Protein 8XGL (pdb70)

Structure (mmCIF, N/CA/C/O backbone):
data_8XGL
#
_entry.id   8XGL
#
_cell.length_a   129.800
_cell.length_b   129.800
_cell.length_c   79.960
_cell.angle_alpha   90.00
_cell.angle_beta   90.00
_cell.angle_gamma   120.00
#
_symmetry.space_group_name_H-M   'H 3'
#
loop_
_entity.id
_entity.type
_entity.pdbx_description
1 polymer 'Necrosis-inducing secreted protein 1'
2 non-polymer 2-acetamido-2-deoxy-beta-D-glucopyranose
3 non-polymer GLYCEROL
4 non-polymer 'SULFATE ION'
5 water water
#
loop_
_atom_site.group_PDB
_atom_site.id
_atom_site.type_symbol
_atom_site.label_atom_id
_atom_site.label_alt_id
_atom_site.label_comp_id
_atom_site.label_asym_id
_atom_site.label_entity_id
_atom_site.label_seq_id
_atom_site.pdbx_PDB_ins_code
_atom_site.Cartn_x
_atom_site.Cartn_y
_atom_site.Cartn_z
_atom_site.occupancy
_atom_site.B_iso_or_equiv
_atom_site.auth_seq_id
_atom_site.auth_comp_id
_atom_site.auth_asym_id
_atom_site.auth_atom_id
_atom_site.pdbx_PDB_model_num
ATOM 1 N N . HIS A 1 7 ? -1.794 19.301 -6.255 1.00 82.44 -3 HIS A N 1
ATOM 2 C CA . HIS A 1 7 ? -2.146 19.653 -4.851 1.00 64.79 -3 HIS A CA 1
ATOM 3 C C . HIS A 1 7 ? -0.899 20.025 -4.032 1.00 62.16 -3 HIS A C 1
ATOM 4 O O . HIS A 1 7 ? -0.676 19.448 -2.969 1.00 55.42 -3 HIS A O 1
ATOM 18 N N . HIS A 1 8 ? -0.091 20.977 -4.500 1.00 60.67 -2 HIS A N 1
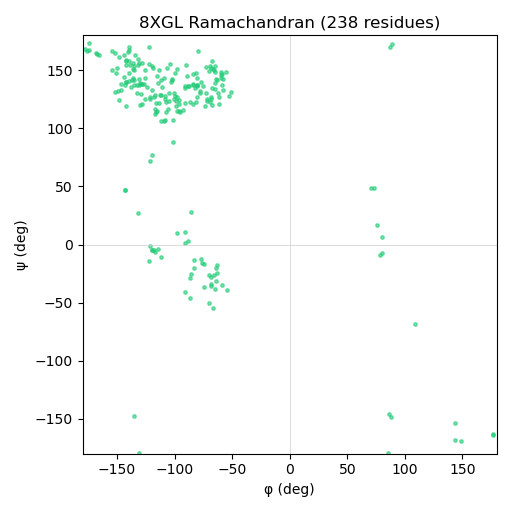ATOM 19 C CA . HIS A 1 8 ? 1.171 21.303 -3.830 1.00 62.90 -2 HIS A CA 1
ATOM 20 C C . HIS A 1 8 ? 1.455 22.796 -3.885 1.00 59.19 -2 HIS A C 1
ATOM 21 O O . HIS A 1 8 ? 2.566 23.235 -4.183 1.00 59.18 -2 HIS A O 1
ATOM 35 N N . HIS A 1 9 ? 0.446 23.596 -3.568 1.00 53.32 -1 HIS A N 1
ATOM 36 C CA . HIS A 1 9 ? 0.614 25.036 -3.516 1.00 55.93 -1 HIS A CA 1
ATOM 37 C C . HIS A 1 9 ? -0.420 25.595 -2.556 1.00 53.56 -1 HIS A C 1
ATOM 38 O O . HIS A 1 9 ? -1.504 25.032 -2.385 1.00 49.90 -1 HIS A O 1
ATOM 52 N N . TYR A 1 10 ? -0.068 26.699 -1.918 1.00 49.70 17 TYR A N 1
ATOM 53 C CA . TYR A 1 10 ? -0.918 27.299 -0.908 1.00 51.73 17 TYR A CA 1
ATOM 54 C C . TYR A 1 10 ? -0.985 28.797 -1.136 1.00 50.40 17 TYR A C 1
ATOM 55 O O . TYR A 1 10 ? -0.037 29.409 -1.635 1.00 46.60 17 TYR A O 1
ATOM 73 N N . ILE A 1 11 ? -2.119 29.379 -0.759 1.00 46.03 18 ILE A N 1
ATOM 74 C CA . ILE A 1 11 ? -2.253 30.828 -0.779 1.00 49.91 18 ILE A CA 1
ATOM 75 C C . ILE A 1 11 ? -1.413 31.405 0.349 1.00 44.45 18 ILE A C 1
ATOM 76 O O . ILE A 1 11 ? -1.583 31.042 1.519 1.00 44.44 18 ILE A O 1
ATOM 92 N N . ASN A 1 12 ? -0.513 32.320 0.002 1.00 48.28 19 ASN A N 1
ATOM 93 C CA . ASN A 1 12 ? 0.418 32.881 0.962 1.00 49.93 19 ASN A CA 1
ATOM 94 C C . ASN A 1 12 ? 0.169 34.347 1.279 1.00 53.35 19 ASN A C 1
ATOM 95 O O . ASN A 1 12 ? 0.792 34.872 2.208 1.00 49.97 19 ASN A O 1
ATOM 106 N N . SER A 1 13 ? -0.692 35.031 0.534 1.00 50.89 20 SER A N 1
ATOM 107 C CA . SER A 1 13 ? -0.915 36.439 0.823 1.00 52.66 20 SER A CA 1
ATOM 108 C C . SER A 1 13 ? -2.130 36.941 0.061 1.00 46.00 20 SER A C 1
ATOM 109 O O . SER A 1 13 ? -2.607 36.312 -0.888 1.00 43.32 20 SER A O 1
ATOM 117 N N . MET A 1 14 ? -2.604 38.107 0.488 1.00 47.16 21 MET A N 1
ATOM 118 C CA . MET A 1 14 ? -3.805 38.727 -0.042 1.00 46.43 21 MET A CA 1
ATOM 119 C C . MET A 1 14 ? -3.593 40.229 -0.106 1.00 45.96 21 MET A C 1
ATOM 120 O O . MET A 1 14 ? -3.001 40.818 0.803 1.00 48.65 21 MET A O 1
ATOM 134 N N . SER A 1 15 ? -4.080 40.843 -1.179 1.00 46.32 22 SER A N 1
ATOM 135 C CA . SER A 1 15 ? -4.057 42.289 -1.309 1.00 49.73 22 SER A CA 1
ATOM 136 C C . SER A 1 15 ? -5.360 42.747 -1.947 1.00 49.25 22 SER A C 1
ATOM 137 O O . SER A 1 15 ? -6.129 41.950 -2.495 1.00 46.75 22 SER A O 1
ATOM 145 N N . ALA A 1 16 ? -5.601 44.047 -1.864 1.00 42.29 23 ALA A N 1
ATOM 146 C CA . ALA A 1 16 ? -6.846 44.651 -2.313 1.00 41.93 23 ALA A CA 1
ATOM 147 C C . ALA A 1 16 ? -6.646 46.162 -2.367 1.00 43.51 23 ALA A C 1
ATOM 148 O O . ALA A 1 16 ? -5.687 46.681 -1.791 1.00 44.46 23 ALA A O 1
ATOM 155 N N . PRO A 1 17 ? -7.535 46.882 -3.048 1.00 45.02 24 PRO A N 1
ATOM 156 C CA . PRO A 1 17 ? -7.385 48.340 -3.130 1.00 42.86 24 PRO A CA 1
ATOM 157 C C . PRO A 1 17 ? -7.527 48.997 -1.764 1.00 48.00 24 PRO A C 1
ATOM 158 O O . PRO A 1 17 ? -8.198 48.484 -0.865 1.00 44.64 24 PRO A O 1
ATOM 169 N N . ALA A 1 18 ? -6.885 50.161 -1.622 1.00 53.40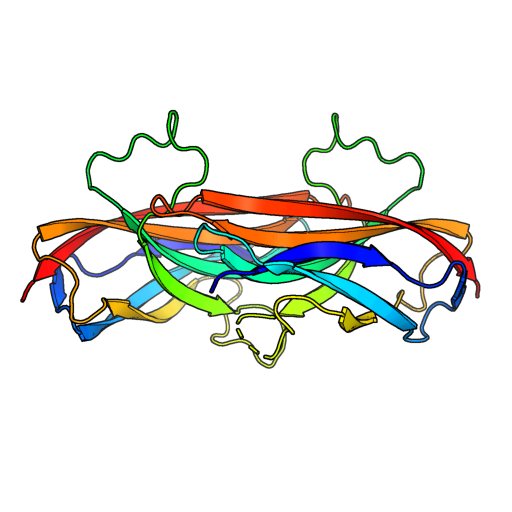 25 ALA A N 1
ATOM 170 C CA . ALA A 1 18 ? -6.925 50.876 -0.350 1.00 51.02 25 ALA A CA 1
ATOM 171 C C . ALA A 1 18 ? -8.321 51.416 -0.064 1.00 48.65 25 ALA A C 1
ATOM 172 O O . ALA A 1 18 ? -8.757 51.443 1.093 1.00 52.38 25 ALA A O 1
ATOM 179 N N . SER A 1 19 ? -9.035 51.843 -1.102 1.00 47.55 26 SER A N 1
ATOM 180 C CA . SER A 1 19 ? -10.384 52.375 -0.975 1.00 57.30 26 SER A CA 1
ATOM 181 C C . SER A 1 19 ? -11.327 51.609 -1.891 1.00 50.51 26 SER A C 1
ATOM 182 O O . SER A 1 19 ? -10.953 51.233 -3.006 1.00 49.84 26 SER A O 1
ATOM 190 N N . VAL A 1 20 ? -12.556 51.386 -1.420 1.00 51.77 27 VAL A N 1
ATOM 191 C CA . VAL A 1 20 ? -13.599 50.767 -2.227 1.00 50.50 27 VAL A CA 1
ATOM 192 C C . VAL A 1 20 ? -14.911 51.517 -2.031 1.00 54.52 27 VAL A C 1
ATOM 193 O O . VAL A 1 20 ? -15.133 52.184 -1.018 1.00 52.97 27 VAL A O 1
ATOM 206 N N . GLN A 1 21 ? -15.786 51.392 -3.027 1.00 54.07 28 GLN A N 1
ATOM 207 C CA . GLN A 1 21 ? -17.134 51.943 -2.981 1.00 56.01 28 GLN A CA 1
ATOM 208 C C . GLN A 1 21 ? -18.107 50.820 -2.649 1.00 51.93 28 GLN A C 1
ATOM 209 O O . GLN A 1 21 ? -18.073 49.755 -3.277 1.00 46.11 28 GLN A O 1
ATOM 223 N N . ARG A 1 22 ? -18.969 51.057 -1.666 1.00 53.70 29 ARG A N 1
ATOM 224 C CA . ARG A 1 22 ? -19.953 50.054 -1.291 1.00 50.89 29 ARG A CA 1
ATOM 225 C C . ARG A 1 22 ? -20.907 49.796 -2.451 1.00 46.07 29 ARG A C 1
ATOM 226 O O . ARG A 1 22 ? -21.297 50.716 -3.175 1.00 47.71 29 ARG A O 1
ATOM 247 N N . GLY A 1 23 ? -21.280 48.529 -2.626 1.00 43.15 30 GLY A N 1
ATOM 248 C CA . GLY A 1 23 ? -22.107 48.120 -3.739 1.00 44.43 30 GLY A CA 1
ATOM 249 C C . GLY A 1 23 ? -21.379 47.929 -5.053 1.00 43.53 30 GLY A C 1
ATOM 250 O O . GLY A 1 23 ? -21.989 47.437 -6.009 1.00 42.75 30 GLY A O 1
ATOM 254 N N . GLN A 1 24 ? -20.099 48.282 -5.136 1.00 41.25 31 GLN A N 1
ATOM 255 C CA . GLN A 1 24 ? -19.337 48.204 -6.377 1.00 44.83 31 GLN A CA 1
ATOM 256 C C . GLN A 1 24 ? -18.250 47.152 -6.216 1.00 47.01 31 GLN A C 1
ATOM 257 O O . GLN A 1 24 ? -17.404 47.252 -5.319 1.00 42.18 31 GLN A O 1
ATOM 271 N N . ALA A 1 25 ? -18.278 46.147 -7.084 1.00 41.56 32 ALA A N 1
ATOM 272 C CA . ALA A 1 25 ? -17.309 45.068 -7.002 1.00 40.63 32 ALA A CA 1
ATOM 273 C C . ALA A 1 25 ? -15.903 45.595 -7.244 1.00 40.84 32 ALA A C 1
ATOM 274 O O . ALA A 1 25 ? -15.687 46.497 -8.058 1.00 43.04 32 ALA A O 1
ATOM 281 N N . PHE A 1 26 ? -14.948 45.038 -6.511 1.00 41.27 33 PHE A N 1
ATOM 282 C CA . PHE A 1 26 ? -13.533 45.293 -6.711 1.00 40.17 33 PHE A CA 1
ATOM 283 C C . PHE A 1 26 ? -12.827 43.949 -6.766 1.00 40.30 33 PHE A C 1
ATOM 284 O O . PHE A 1 26 ? -13.449 42.889 -6.649 1.00 39.04 33 PHE A O 1
ATOM 301 N N . THR A 1 27 ? -11.516 43.995 -6.938 1.00 39.97 34 THR A N 1
ATOM 302 C CA . THR A 1 27 ? -10.718 42.794 -7.094 1.00 39.05 34 THR A CA 1
ATOM 303 C C . THR A 1 27 ? -9.731 42.677 -5.944 1.00 37.11 34 THR A C 1
ATOM 304 O O . THR A 1 27 ? -9.025 43.638 -5.618 1.00 40.91 34 THR A O 1
ATOM 315 N N . ALA A 1 28 ? -9.723 41.510 -5.310 1.00 35.38 35 ALA A N 1
ATOM 316 C CA . ALA A 1 28 ? -8.698 41.130 -4.354 1.00 37.57 35 ALA A CA 1
ATOM 317 C C . ALA A 1 28 ? -7.734 40.171 -5.035 1.00 40.76 35 ALA A C 1
ATOM 318 O O . ALA A 1 28 ? -8.146 39.326 -5.835 1.00 35.72 35 ALA A O 1
ATOM 325 N N . GLN A 1 29 ? -6.452 40.305 -4.723 1.00 38.47 36 GLN A N 1
ATOM 326 C CA . GLN A 1 29 ? -5.423 39.457 -5.301 1.00 44.75 36 GLN A CA 1
ATOM 327 C C . GLN A 1 29 ? -4.956 38.437 -4.275 1.00 43.29 36 GLN A C 1
ATOM 328 O O . GLN A 1 29 ? -4.620 38.795 -3.141 1.00 39.65 36 GLN A O 1
ATOM 342 N N . LEU A 1 30 ? -4.925 37.175 -4.684 1.00 39.34 37 LEU A N 1
ATOM 343 C CA . LEU A 1 30 ? -4.376 36.096 -3.879 1.00 44.10 37 LEU A CA 1
ATOM 344 C C . LEU A 1 30 ? -3.102 35.577 -4.529 1.00 47.43 37 LEU A C 1
ATOM 345 O O . LEU A 1 30 ? -3.086 35.277 -5.727 1.00 46.80 37 LEU A O 1
ATOM 361 N N . ASN A 1 31 ? -2.039 35.500 -3.740 1.00 51.01 38 ASN A N 1
ATOM 362 C CA . ASN A 1 31 ? -0.757 34.958 -4.158 1.00 58.55 38 ASN A CA 1
ATOM 363 C C . ASN A 1 31 ? -0.601 33.528 -3.666 1.00 54.19 38 ASN A C 1
ATOM 364 O O . ASN A 1 31 ? -1.073 33.175 -2.582 1.00 53.15 38 ASN A O 1
ATOM 375 N N . SER A 1 32 ? 0.105 32.718 -4.448 1.00 55.57 39 SER A N 1
ATOM 376 C CA . SER A 1 32 ? 0.369 31.338 -4.079 1.00 57.35 39 SER A CA 1
ATOM 377 C C . SER A 1 32 ? 1.847 31.016 -4.251 1.00 60.46 39 SER A C 1
ATOM 378 O O . SER A 1 32 ? 2.578 31.699 -4.972 1.00 59.20 39 SER A O 1
ATOM 386 N N . SER A 1 33 ? 2.275 29.955 -3.566 1.00 58.12 40 SER A N 1
ATOM 387 C CA . SER A 1 33 ? 3.636 29.450 -3.661 1.00 60.74 40 SER A CA 1
ATOM 388 C C . SER A 1 33 ? 3.622 27.930 -3.606 1.00 54.61 40 SER A C 1
ATOM 389 O O . SER A 1 33 ? 2.711 27.320 -3.039 1.00 50.99 40 SER A O 1
ATOM 397 N N . ILE A 1 34 ? 4.659 27.323 -4.187 1.00 59.35 41 ILE A N 1
ATOM 398 C CA . ILE A 1 34 ? 4.773 25.871 -4.177 1.00 59.09 41 ILE A CA 1
ATOM 399 C C . ILE A 1 34 ? 5.135 25.401 -2.774 1.00 54.92 41 ILE A C 1
ATOM 400 O O . ILE A 1 34 ? 5.781 26.115 -1.994 1.00 51.13 41 ILE A O 1
ATOM 416 N N . TYR A 1 35 ? 4.730 24.175 -2.457 1.00 53.65 42 TYR A N 1
ATOM 417 C CA . TYR A 1 35 ? 4.958 23.583 -1.150 1.00 56.06 42 TYR A CA 1
ATOM 418 C C . TYR A 1 35 ? 5.342 22.121 -1.329 1.00 53.24 42 TYR A C 1
ATOM 419 O O . TYR A 1 35 ? 4.892 21.460 -2.268 1.00 51.40 42 TYR A O 1
ATOM 437 N N . VAL A 1 36 ? 6.186 21.617 -0.424 1.00 51.61 43 VAL A N 1
ATOM 438 C CA . VAL A 1 36 ? 6.580 20.211 -0.496 1.00 52.72 43 VAL A CA 1
ATOM 439 C C . VAL A 1 36 ? 5.403 19.316 -0.132 1.00 51.65 43 VAL A C 1
ATOM 440 O O . VAL A 1 36 ? 5.079 18.361 -0.848 1.00 50.51 43 VAL A O 1
ATOM 453 N N . GLN A 1 37 ? 4.755 19.607 0.992 1.00 49.46 44 GLN A N 1
ATOM 454 C CA . GLN A 1 37 ? 3.606 18.833 1.430 1.00 49.67 44 GLN A CA 1
ATOM 455 C C . GLN A 1 37 ? 2.432 19.018 0.479 1.00 50.28 44 GLN A C 1
ATOM 456 O O . GLN A 1 37 ? 2.273 20.065 -0.154 1.00 42.18 44 GLN A O 1
ATOM 470 N N . ASN A 1 38 ? 1.597 17.987 0.386 1.00 44.12 45 ASN A N 1
ATOM 471 C CA . ASN A 1 38 ? 0.317 18.164 -0.281 1.00 45.63 45 ASN A CA 1
ATOM 472 C C . ASN A 1 38 ? -0.454 19.271 0.422 1.00 42.43 45 ASN A C 1
ATOM 473 O O . ASN A 1 38 ? -0.389 19.416 1.646 1.00 41.52 45 ASN A O 1
ATOM 484 N N . TYR A 1 39 ? -1.172 20.068 -0.360 1.00 51.60 46 TYR A N 1
ATOM 485 C CA . TYR A 1 39 ? -1.903 21.202 0.183 1.00 48.28 46 TYR A CA 1
ATOM 486 C C . TYR A 1 39 ? -3.099 21.470 -0.716 1.00 47.22 46 TYR A C 1
ATOM 487 O O . TYR A 1 39 ? -2.957 21.513 -1.941 1.00 49.46 46 TYR A O 1
ATOM 505 N N . ASP A 1 40 ? -4.272 21.623 -0.109 1.00 46.81 47 ASP A N 1
ATOM 506 C CA . ASP A 1 40 ? -5.500 21.934 -0.827 1.00 49.24 47 ASP A CA 1
ATOM 507 C C . ASP A 1 40 ? -6.081 23.235 -0.292 1.00 42.22 47 ASP A C 1
ATOM 508 O O . ASP A 1 40 ? -6.298 23.370 0.916 1.00 42.72 47 ASP A O 1
ATOM 517 N N . ASP A 1 41 ? -6.319 24.189 -1.185 1.00 46.05 48 ASP A N 1
ATOM 518 C CA . ASP A 1 41 ? -7.100 25.376 -0.863 1.00 39.80 48 ASP A CA 1
ATOM 519 C C . ASP A 1 41 ? -8.551 25.089 -1.230 1.00 43.19 48 ASP A C 1
ATOM 520 O O . ASP A 1 41 ? -8.861 24.886 -2.409 1.00 46.70 48 ASP A O 1
ATOM 529 N N . PHE A 1 42 ? -9.436 25.065 -0.234 1.00 35.93 49 PHE A N 1
ATOM 530 C CA . PHE A 1 42 ? -10.834 24.743 -0.506 1.00 37.99 49 PHE A CA 1
ATOM 531 C C . PHE A 1 42 ? -11.635 25.973 -0.909 1.00 38.32 49 PHE A C 1
ATOM 532 O O . PHE A 1 42 ? -12.395 25.935 -1.883 1.00 37.12 49 PHE A O 1
ATOM 549 N N . GLY A 1 43 ? -11.475 27.062 -0.175 1.00 37.88 50 GLY A N 1
ATOM 550 C CA . GLY A 1 43 ? -12.189 28.281 -0.495 1.00 40.24 50 GLY A CA 1
ATOM 551 C C . GLY A 1 43 ? -11.717 29.398 0.402 1.00 35.75 50 GLY A C 1
ATOM 552 O O . GLY A 1 43 ? -10.941 29.189 1.340 1.00 37.81 50 GLY A O 1
ATOM 556 N N . VAL A 1 44 ? -12.206 30.595 0.099 1.00 32.70 51 VAL A N 1
ATOM 557 C CA . VAL A 1 44 ? -11.850 31.793 0.840 1.00 35.49 51 VAL A CA 1
ATOM 558 C C . VAL A 1 44 ? -13.125 32.526 1.228 1.00 39.08 51 VAL A C 1
ATOM 559 O O . VAL A 1 44 ? -13.909 32.925 0.358 1.00 34.41 51 VAL A O 1
ATOM 572 N N . VAL A 1 45 ? -13.331 32.697 2.527 1.00 35.43 52 VAL A N 1
ATOM 573 C CA . VAL A 1 45 ? -14.407 33.531 3.045 1.00 39.03 52 VAL A CA 1
ATOM 574 C C . VAL A 1 45 ? -13.888 34.954 3.157 1.00 35.86 52 VAL A C 1
ATOM 575 O O . VAL A 1 45 ? -12.765 35.187 3.620 1.00 35.52 52 VAL A O 1
ATOM 588 N N . TRP A 1 46 ? -14.703 35.912 2.728 1.00 34.41 53 TRP A N 1
ATOM 589 C CA . TRP A 1 46 ? -14.342 37.322 2.750 1.00 35.31 53 TRP A CA 1
ATOM 590 C C . TRP A 1 46 ? -15.140 38.023 3.835 1.00 35.72 53 TRP A C 1
ATOM 591 O O . TRP A 1 46 ? -16.374 37.962 3.846 1.00 35.02 53 TRP A O 1
ATOM 612 N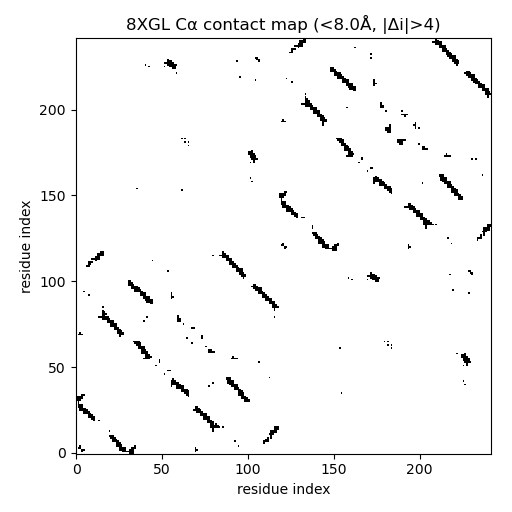 N . GLY A 1 47 ? -14.435 38.689 4.735 1.00 33.01 54 GLY A N 1
ATOM 613 C CA . GLY A 1 47 ? -15.069 39.354 5.849 1.00 36.27 54 GLY A CA 1
ATOM 614 C C . GLY A 1 47 ? -14.668 40.810 5.918 1.00 41.43 54 GLY A C 1
ATOM 615 O O . GLY A 1 47 ? -13.573 41.199 5.515 1.00 42.15 54 GLY A O 1
ATOM 619 N N . LEU A 1 48 ? -15.588 41.615 6.433 1.00 41.17 55 LEU A N 1
ATOM 620 C CA . LEU A 1 48 ? -15.352 43.026 6.697 1.00 44.55 55 LEU A CA 1
ATOM 621 C C . LEU A 1 48 ? -15.477 43.240 8.197 1.00 43.49 55 LEU A C 1
ATOM 622 O O . LEU A 1 48 ? -16.554 43.031 8.768 1.00 45.27 55 LEU A O 1
ATOM 638 N N . ALA A 1 49 ? -14.385 43.644 8.832 1.00 45.15 56 ALA A N 1
ATOM 639 C CA . ALA A 1 49 ? -14.290 43.689 10.281 1.00 46.55 56 ALA A CA 1
ATOM 640 C C . ALA A 1 49 ? -13.948 45.084 10.783 1.00 50.34 56 ALA A C 1
ATOM 641 O O . ALA A 1 49 ? -13.348 45.888 10.060 1.00 46.70 56 ALA A O 1
ATOM 648 N N . PRO A 1 50 ? -14.307 45.401 12.025 1.00 53.68 57 PRO A N 1
ATOM 649 C CA . PRO A 1 50 ? -13.846 46.650 12.639 1.00 55.68 57 PRO A CA 1
ATOM 650 C C . PRO A 1 50 ? -12.331 46.685 12.704 1.00 55.56 57 PRO A C 1
ATOM 651 O O . PRO A 1 50 ? -11.689 45.648 12.932 1.00 55.14 57 PRO A O 1
ATOM 662 N N . PRO A 1 51 ? -11.716 47.854 12.512 1.00 54.75 58 PRO A N 1
ATOM 663 C CA . PRO A 1 51 ? -10.243 47.904 12.499 1.00 59.56 58 PRO A CA 1
ATOM 664 C C . PRO A 1 51 ? -9.604 47.519 13.823 1.00 61.57 58 PRO A C 1
ATOM 665 O O . PRO A 1 51 ? -8.421 47.155 13.836 1.00 64.02 58 PRO A O 1
ATOM 676 N N . ASN A 1 52 ? -10.338 47.576 14.933 1.00 58.96 59 ASN A N 1
ATOM 677 C CA . ASN A 1 52 ? -9.807 47.208 16.240 1.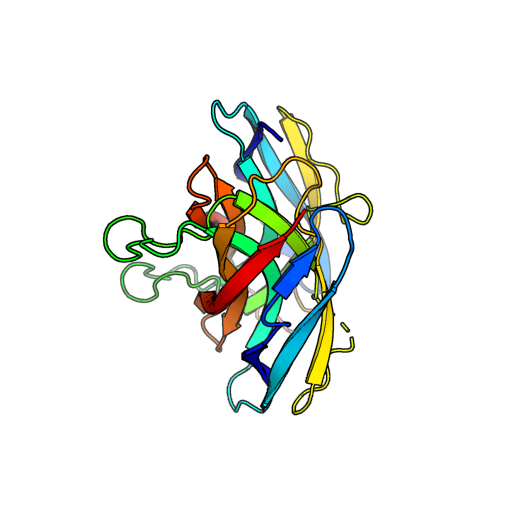00 64.90 59 ASN A CA 1
ATOM 678 C C . ASN A 1 52 ? -10.019 45.733 16.578 1.00 65.89 59 ASN A C 1
ATOM 679 O O . ASN A 1 52 ? -9.781 45.334 17.723 1.00 60.07 59 ASN A O 1
ATOM 690 N N . LEU A 1 53 ? -10.443 44.918 15.611 1.00 63.72 60 LEU A N 1
ATOM 691 C CA . LEU A 1 53 ? -10.749 43.516 15.874 1.00 59.57 60 LEU A CA 1
ATOM 692 C C . LEU A 1 53 ? -9.605 42.830 16.612 1.00 62.93 60 LEU A C 1
ATOM 693 O O . LEU A 1 53 ? -8.440 42.937 16.219 1.00 60.74 60 LEU A O 1
ATOM 709 N N . ASN A 1 54 ? -9.951 42.117 17.682 1.00 60.29 61 ASN A N 1
ATOM 710 C CA . ASN A 1 54 ? -9.003 41.363 18.499 1.00 63.58 61 ASN A CA 1
ATOM 711 C C . ASN A 1 54 ? -9.222 39.874 18.230 1.00 62.24 61 ASN A C 1
ATOM 712 O O . ASN A 1 54 ? -10.216 39.297 18.684 1.00 59.56 61 ASN A O 1
ATOM 723 N N . THR A 1 55 ? -8.285 39.249 17.506 1.00 62.12 62 THR A N 1
ATOM 724 C CA . THR A 1 55 ? -8.409 37.835 17.162 1.00 64.62 62 THR A CA 1
ATOM 725 C C . THR A 1 55 ? -8.085 36.902 18.323 1.00 63.46 62 THR A C 1
ATOM 726 O O . THR A 1 55 ? -8.398 35.709 18.244 1.00 57.45 62 THR A O 1
ATOM 737 N N . SER A 1 56 ? -7.441 37.402 19.378 1.00 61.11 63 SER A N 1
ATOM 738 C CA . SER A 1 56 ? -7.195 36.572 20.551 1.00 62.08 63 SER A CA 1
ATOM 739 C C . SER A 1 56 ? -8.470 36.368 21.361 1.00 64.47 63 SER A C 1
ATOM 740 O O . SER A 1 56 ? -8.690 35.286 21.918 1.00 67.99 63 SER A O 1
ATOM 748 N N . ALA A 1 57 ? -9.316 37.395 21.444 1.00 60.75 64 ALA A N 1
ATOM 749 C CA . ALA A 1 57 ? -10.593 37.277 22.138 1.00 63.52 64 ALA A CA 1
ATOM 750 C C . ALA A 1 57 ? -11.691 36.726 21.242 1.00 58.83 64 ALA A C 1
ATOM 751 O O . ALA A 1 57 ? -12.652 36.130 21.743 1.00 60.57 64 ALA A O 1
ATOM 758 N N . CYS A 1 58 ? -11.558 36.911 19.935 1.00 53.46 65 CYS A N 1
ATOM 759 C CA . CYS A 1 58 ? -12.527 36.473 18.938 1.00 58.96 65 CYS A CA 1
ATOM 760 C C . CYS A 1 58 ? -11.808 35.538 17.972 1.00 51.81 65 CYS A C 1
ATOM 761 O O . CYS A 1 58 ? -11.521 35.908 16.833 1.00 46.14 65 CYS A O 1
ATOM 768 N N . VAL A 1 59 ? -11.485 34.331 18.442 1.00 50.48 66 VAL A N 1
ATOM 769 C CA . VAL A 1 59 ? -10.688 33.423 17.629 1.00 47.24 66 VAL A CA 1
ATOM 770 C C . VAL A 1 59 ? -11.458 33.097 16.357 1.00 44.65 66 VAL A C 1
ATOM 771 O O . VAL A 1 59 ? -12.648 32.756 16.399 1.00 40.53 66 VAL A O 1
ATOM 784 N N . GLY A 1 60 ? -10.788 33.230 15.213 1.00 41.37 67 GLY A N 1
ATOM 785 C CA . GLY A 1 60 ? -11.370 32.892 13.929 1.00 38.90 67 GLY A CA 1
ATOM 786 C C . GLY A 1 60 ? -12.286 33.929 13.316 1.00 41.08 67 GLY A C 1
ATOM 787 O O . GLY A 1 60 ? -12.893 33.653 12.275 1.00 39.78 67 GLY A O 1
ATOM 791 N N . CYS A 1 61 ? -12.398 35.116 13.905 1.00 38.48 68 CYS A N 1
ATOM 792 C CA . CYS A 1 61 ? -13.392 36.087 13.466 1.00 40.93 68 CYS A CA 1
ATOM 793 C C . CYS A 1 61 ? -12.922 36.842 12.225 1.00 40.24 68 CYS A C 1
ATOM 794 O O . CYS A 1 61 ? -11.756 37.237 12.124 1.00 45.11 68 CYS A O 1
ATOM 801 N N . VAL A 1 62 ? -13.837 37.022 11.268 1.00 38.75 69 VAL A N 1
ATOM 802 C CA . VAL A 1 62 ? -13.584 37.798 10.059 1.00 38.36 69 VAL A CA 1
ATOM 803 C C . VAL A 1 62 ? -14.554 38.959 9.896 1.00 41.09 69 VAL A C 1
ATOM 804 O O . VAL A 1 62 ? -14.443 39.712 8.922 1.00 39.14 69 VAL A O 1
ATOM 817 N N . GLY A 1 63 ? -15.500 39.130 10.815 1.00 39.22 70 GLY A N 1
ATOM 818 C CA . GLY A 1 63 ? -16.454 40.218 10.731 1.00 41.35 70 GLY A CA 1
ATOM 819 C C . GLY A 1 63 ? -17.681 39.855 9.923 1.00 42.58 70 GLY A C 1
ATOM 820 O O . GLY A 1 63 ? -18.102 38.696 9.908 1.00 46.36 70 GLY A O 1
ATOM 824 N N . ARG A 1 64 ? -18.265 40.839 9.248 1.00 43.44 71 ARG A N 1
ATOM 825 C CA . ARG A 1 64 ? -19.429 40.582 8.413 1.00 41.86 71 ARG A CA 1
ATOM 826 C C . ARG A 1 64 ? -19.005 39.828 7.158 1.00 40.55 71 ARG A C 1
ATOM 827 O O . ARG A 1 64 ? -18.061 40.228 6.472 1.00 38.68 71 ARG A O 1
ATOM 848 N N . ARG A 1 65 ? -19.700 38.734 6.858 1.00 39.52 72 ARG A N 1
ATOM 849 C CA . ARG A 1 65 ? -19.390 37.961 5.661 1.00 39.03 72 ARG A CA 1
ATOM 850 C C . ARG A 1 65 ? -19.871 38.722 4.435 1.00 37.37 72 ARG A C 1
ATOM 851 O O . ARG A 1 65 ? -21.068 38.995 4.297 1.00 37.27 72 ARG A O 1
ATOM 872 N N . ILE A 1 66 ? -18.943 39.067 3.544 1.00 37.41 73 ILE A N 1
ATOM 873 C CA . ILE A 1 66 ? -19.275 39.808 2.333 1.00 34.91 73 ILE A CA 1
ATOM 874 C C . ILE A 1 66 ? -19.040 39.001 1.069 1.00 39.07 73 ILE A C 1
ATOM 875 O O . ILE A 1 66 ? -19.371 39.483 -0.028 1.00 36.43 73 ILE A O 1
ATOM 891 N N . GLY A 1 67 ? -18.500 37.793 1.179 1.00 35.36 74 GLY A N 1
ATOM 892 C CA . GLY A 1 67 ? -18.326 36.938 0.016 1.00 36.11 74 GLY A CA 1
ATOM 893 C C . GLY A 1 67 ? -17.772 35.592 0.436 1.00 33.77 74 GLY A C 1
ATOM 894 O O . GLY A 1 67 ? -17.312 35.404 1.568 1.00 34.04 74 GLY A O 1
ATOM 898 N N . TYR A 1 68 ? -17.840 34.649 -0.498 1.00 35.13 75 TYR A N 1
ATOM 899 C CA . TYR A 1 68 ? -17.154 33.372 -0.367 1.00 36.12 75 TYR A CA 1
ATOM 900 C C . TYR A 1 68 ? -16.720 32.914 -1.749 1.00 32.79 75 TYR A C 1
ATOM 901 O O . TYR A 1 68 ? -17.519 32.951 -2.688 1.00 34.01 75 TYR A O 1
ATOM 919 N N . THR A 1 69 ? -15.468 32.476 -1.868 1.00 35.53 76 THR A N 1
ATOM 920 C CA . THR A 1 69 ? -14.914 31.999 -3.132 1.00 38.05 76 THR A CA 1
ATOM 921 C C . THR A 1 69 ? -14.578 30.522 -2.996 1.00 37.19 76 THR A C 1
ATOM 922 O O . THR A 1 69 ? -13.693 30.153 -2.217 1.00 37.80 76 THR A O 1
ATOM 933 N N . ASN A 1 70 ? -15.273 29.681 -3.749 1.00 35.49 77 ASN A N 1
ATOM 934 C CA . ASN A 1 70 ? -14.907 28.277 -3.821 1.00 37.57 77 ASN A CA 1
ATOM 935 C C . ASN A 1 70 ? -13.747 28.107 -4.791 1.00 39.72 77 ASN A C 1
ATOM 936 O O . ASN A 1 70 ? -13.732 28.708 -5.869 1.00 39.40 77 ASN A O 1
ATOM 947 N N . LEU A 1 71 ? -12.771 27.281 -4.405 1.00 39.24 78 LEU A N 1
ATOM 948 C CA . LEU A 1 71 ? -11.578 27.075 -5.212 1.00 41.75 78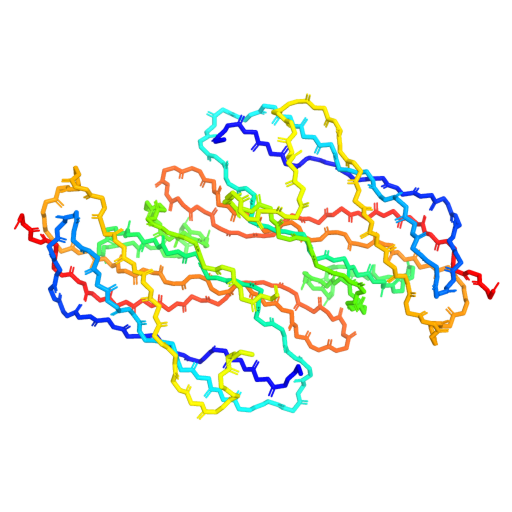 LEU A CA 1
ATOM 949 C C . LEU A 1 71 ? -11.330 25.631 -5.614 1.00 44.95 78 LEU A C 1
ATOM 950 O O . LEU A 1 71 ? -10.513 25.395 -6.511 1.00 54.95 78 LEU A O 1
ATOM 966 N N . PHE A 1 72 ? -12.004 24.670 -4.998 1.00 44.24 79 PHE A N 1
ATOM 967 C CA . PHE A 1 72 ? -11.662 23.267 -5.168 1.00 47.92 79 PHE A CA 1
ATOM 968 C C . PHE A 1 72 ? -12.619 22.578 -6.133 1.00 47.15 79 PHE A C 1
ATOM 969 O O . PHE A 1 72 ? -13.831 22.776 -6.058 1.00 54.20 79 PHE A O 1
ATOM 986 N N . GLN A 1 79 ? -6.970 25.390 -11.918 1.00 89.68 86 GLN A N 1
ATOM 987 C CA . GLN A 1 79 ? -7.326 26.798 -12.053 1.00 81.31 86 GLN A CA 1
ATOM 988 C C . GLN A 1 79 ? -6.255 27.700 -11.427 1.00 83.26 86 GLN A C 1
ATOM 989 O O . GLN A 1 79 ? -5.538 28.407 -12.136 1.00 80.31 86 GLN A O 1
ATOM 1002 N N . VAL A 1 80 ? -6.139 27.645 -10.103 1.00 78.58 87 VAL A N 1
ATOM 1003 C CA . VAL A 1 80 ? -5.271 28.534 -9.329 1.00 77.39 87 VAL A CA 1
ATOM 1004 C C . VAL A 1 80 ? -3.805 28.365 -9.724 1.00 85.49 87 VAL A C 1
ATOM 1005 O O . VAL A 1 80 ? -3.258 27.262 -9.588 1.00 79.18 87 VAL A O 1
ATOM 1018 N N . PRO A 1 81 ? -3.123 29.416 -10.186 1.00 80.42 88 PRO A N 1
ATOM 1019 C CA . PRO A 1 81 ? -1.702 29.280 -10.554 1.00 82.93 88 PRO A CA 1
ATOM 1020 C C . PRO A 1 81 ? -0.862 28.872 -9.358 1.00 80.68 88 PRO A C 1
ATOM 1021 O O . PRO A 1 81 ? -0.900 29.536 -8.310 1.00 79.43 88 PRO A O 1
ATOM 1032 N N . PRO A 1 82 ? -0.073 27.798 -9.478 1.00 81.32 89 PRO A N 1
ATOM 1033 C CA . PRO A 1 82 ? 0.661 27.298 -8.300 1.00 83.57 89 PRO A CA 1
ATOM 1034 C C . PRO A 1 82 ? 1.603 28.312 -7.667 1.00 79.94 89 PRO A C 1
ATOM 1035 O O . PRO A 1 82 ? 1.758 28.303 -6.439 1.00 71.21 89 PRO A O 1
ATOM 1046 N N . SER A 1 83 ? 2.243 29.183 -8.452 1.00 80.45 90 SER A N 1
ATOM 1047 C CA . SER A 1 83 ? 3.257 30.087 -7.917 1.00 79.58 90 SER A CA 1
ATOM 1048 C C . SER A 1 83 ? 3.033 31.522 -8.373 1.00 79.99 90 SER A C 1
ATOM 1049 O O . SER A 1 83 ? 3.981 32.308 -8.451 1.00 94.38 90 SER A O 1
ATOM 1057 N N . GLY A 1 84 ? 1.793 31.882 -8.668 1.00 70.71 91 GLY A N 1
ATOM 1058 C CA . GLY A 1 84 ? 1.514 33.220 -9.128 1.00 69.23 91 GLY A CA 1
ATOM 1059 C C . GLY A 1 84 ? 0.301 33.842 -8.478 1.00 66.34 91 GLY A C 1
ATOM 1060 O O . GLY A 1 84 ? -0.032 33.570 -7.319 1.00 62.63 91 GLY A O 1
ATOM 1064 N N . THR A 1 85 ? -0.376 34.672 -9.252 1.00 61.03 92 THR A N 1
ATOM 1065 C CA . THR A 1 85 ? -1.401 35.571 -8.767 1.00 55.64 92 THR A CA 1
ATOM 1066 C C . THR A 1 85 ? -2.735 35.178 -9.373 1.00 50.41 92 THR A C 1
ATOM 1067 O O . THR A 1 85 ? -2.801 34.739 -10.525 1.00 47.54 92 THR A O 1
ATOM 1078 N N . VAL A 1 86 ? -3.800 35.346 -8.601 1.00 44.21 93 VAL A N 1
ATOM 1079 C CA . VAL A 1 86 ? -5.149 35.180 -9.120 1.00 43.55 93 VAL A CA 1
ATOM 1080 C C . VAL A 1 86 ? -6.031 36.288 -8.564 1.00 40.35 93 VAL A C 1
ATOM 1081 O O . VAL A 1 86 ? -5.970 36.616 -7.374 1.00 40.77 93 VAL A O 1
ATOM 1094 N N . GLY A 1 87 ? -6.845 36.871 -9.439 1.00 42.93 94 GLY A N 1
ATOM 1095 C CA . GLY A 1 87 ? -7.802 37.882 -9.035 1.00 36.66 94 GLY A CA 1
ATOM 1096 C C . GLY A 1 87 ? -9.130 37.260 -8.635 1.00 41.31 94 GLY A C 1
ATOM 1097 O O . GLY A 1 87 ? -9.568 36.265 -9.212 1.00 34.96 94 GLY A O 1
ATOM 1101 N N . VAL A 1 88 ? -9.773 37.878 -7.644 1.00 35.97 95 VAL A N 1
ATOM 1102 C CA . VAL A 1 88 ? -11.031 37.401 -7.086 1.00 36.32 95 VAL A CA 1
ATOM 1103 C C . VAL A 1 88 ? -11.985 38.578 -6.926 1.00 38.47 95 VAL A C 1
ATOM 1104 O O . VAL A 1 88 ? -11.586 39.656 -6.472 1.00 34.23 95 VAL A O 1
ATOM 1117 N N . GLN A 1 89 ? -13.251 38.364 -7.283 1.00 35.97 96 GLN A N 1
ATOM 1118 C CA . GLN A 1 89 ? -14.261 39.408 -7.157 1.00 41.23 96 GLN A CA 1
ATOM 1119 C C . GLN A 1 89 ? -14.790 39.476 -5.729 1.00 35.13 96 GLN A C 1
ATOM 1120 O O . GLN A 1 89 ? -15.099 38.451 -5.111 1.00 35.81 96 GLN A O 1
ATOM 1134 N N . VAL A 1 90 ? -14.898 40.694 -5.215 1.00 38.75 97 VAL A N 1
ATOM 1135 C CA . VAL A 1 90 ? -15.377 40.954 -3.864 1.00 36.76 97 VAL A CA 1
ATOM 1136 C C . VAL A 1 90 ? -16.209 42.229 -3.909 1.00 41.88 97 VAL A C 1
ATOM 1137 O O . VAL A 1 90 ? -15.838 43.196 -4.584 1.00 39.35 97 VAL A O 1
ATOM 1150 N N . THR A 1 91 ? -17.348 42.226 -3.213 1.00 37.67 98 THR A N 1
ATOM 1151 C CA . THR A 1 91 ? -18.217 43.396 -3.130 1.00 44.48 98 THR A CA 1
ATOM 1152 C C . THR A 1 91 ? -18.542 43.685 -1.672 1.00 43.86 98 THR A C 1
ATOM 1153 O O . THR A 1 91 ? -18.953 42.783 -0.935 1.00 37.62 98 THR A O 1
ATOM 1164 N N . VAL A 1 92 ? -18.346 44.929 -1.259 1.00 42.37 99 VAL A N 1
ATOM 1165 C CA . VAL A 1 92 ? -18.879 45.389 0.026 1.00 42.37 99 VAL A CA 1
ATOM 1166 C C . VAL A 1 92 ? -20.354 45.741 -0.161 1.00 45.51 99 VAL A C 1
ATOM 1167 O O . VAL A 1 92 ? -20.683 46.522 -1.068 1.00 42.49 99 VAL A O 1
ATOM 1180 N N . PRO A 1 93 ? -21.259 45.187 0.648 1.00 46.88 100 PRO A N 1
ATOM 1181 C CA . PRO A 1 93 ? -22.690 45.444 0.436 1.00 51.53 100 PRO A CA 1
ATOM 1182 C C . PRO A 1 93 ? -23.012 46.931 0.432 1.00 48.83 100 PRO A C 1
ATOM 1183 O O . PRO A 1 93 ? -22.381 47.732 1.124 1.00 46.92 100 PRO A O 1
ATOM 1194 N N . ALA A 1 94 ? -24.033 47.286 -0.350 1.00 51.31 101 ALA A N 1
ATOM 1195 C CA . ALA A 1 94 ? -24.401 48.686 -0.523 1.00 53.63 101 ALA A CA 1
ATOM 1196 C C . ALA A 1 94 ? -24.852 49.348 0.772 1.00 53.75 101 ALA A C 1
ATOM 1197 O O . ALA A 1 94 ? -24.764 50.575 0.885 1.00 60.28 101 ALA A O 1
ATOM 1204 N N . ASP A 1 95 ? -25.337 48.583 1.745 1.00 53.31 102 ASP A N 1
ATOM 1205 C CA . ASP A 1 95 ? -25.814 49.164 2.993 1.00 61.67 102 ASP A CA 1
ATOM 1206 C C . ASP A 1 95 ? -24.718 49.326 4.038 1.00 58.95 102 ASP A C 1
ATOM 1207 O O . ASP A 1 95 ? -25.011 49.758 5.157 1.00 59.51 102 ASP A O 1
ATOM 1216 N N . GLN A 1 96 ? -23.470 49.006 3.710 1.00 59.57 103 GLN A N 1
ATOM 1217 C CA . GLN A 1 96 ? -22.398 49.115 4.690 1.00 59.59 103 GLN A CA 1
ATOM 1218 C C . GLN A 1 96 ? -22.148 50.573 5.049 1.00 63.53 103 GLN A C 1
ATOM 1219 O O . GLN A 1 96 ? -22.074 51.442 4.174 1.00 60.45 103 GLN A O 1
ATOM 1233 N N . ALA A 1 97 ? -22.008 50.837 6.340 1.00 58.54 104 ALA A N 1
ATOM 1234 C CA . ALA A 1 97 ? -21.669 52.182 6.770 1.00 65.75 104 ALA A CA 1
ATOM 1235 C C . ALA A 1 97 ? -20.275 52.538 6.260 1.00 62.22 104 ALA A C 1
ATOM 1236 O O . ALA A 1 97 ? -19.371 51.695 6.283 1.00 61.81 104 ALA A O 1
ATOM 1243 N N . PRO A 1 98 ? -20.062 53.761 5.786 1.00 67.03 105 PRO A N 1
ATOM 1244 C CA . PRO A 1 98 ? -18.715 54.156 5.367 1.00 66.66 105 PRO A CA 1
ATOM 1245 C C . PRO A 1 98 ? -17.770 54.246 6.555 1.00 62.80 105 PRO A C 1
ATOM 1246 O O . PRO A 1 98 ? -18.179 54.409 7.707 1.00 66.40 105 PRO A O 1
ATOM 1257 N N . GLY A 1 99 ? -16.488 54.140 6.255 1.00 55.11 106 GLY A N 1
ATOM 1258 C CA . GLY A 1 99 ? -15.451 54.268 7.249 1.00 56.46 106 GLY A CA 1
ATOM 1259 C C . GLY A 1 99 ? -14.311 53.319 6.957 1.00 57.25 106 GLY A C 1
ATOM 1260 O O . GLY A 1 99 ? -14.223 52.723 5.885 1.00 51.61 106 GLY A O 1
ATOM 1264 N N . GLU A 1 100 ? -13.425 53.194 7.938 1.00 56.83 107 GLU A N 1
ATOM 1265 C CA . GLU A 1 100 ? -12.261 52.327 7.843 1.00 58.99 107 GLU A CA 1
ATOM 1266 C C . GLU A 1 100 ? -12.606 50.942 8.373 1.00 56.56 107 GLU A C 1
ATOM 1267 O O . GLU A 1 100 ? -13.259 50.808 9.412 1.00 56.24 107 GLU A O 1
ATOM 1279 N N . TYR A 1 101 ? -12.168 49.912 7.651 1.00 52.36 108 TYR A N 1
ATOM 1280 C CA . TYR A 1 101 ? -12.408 48.534 8.050 1.00 51.16 108 TYR A CA 1
ATOM 1281 C C . TYR A 1 101 ? -11.170 47.696 7.791 1.00 50.33 108 TYR A C 1
ATOM 1282 O O . TYR A 1 101 ? -10.222 48.122 7.125 1.00 52.68 108 TYR A O 1
ATOM 1300 N N . LEU A 1 102 ? -11.204 46.478 8.317 1.00 48.10 109 LEU A N 1
ATOM 1301 C CA . LEU A 1 102 ? -10.297 45.420 7.906 1.00 46.61 109 LEU A CA 1
ATOM 1302 C C . LEU A 1 102 ? -11.028 44.503 6.935 1.00 45.27 109 LEU A C 1
ATOM 1303 O O . LEU A 1 102 ? -12.142 44.049 7.219 1.00 44.36 109 LEU A O 1
ATOM 1319 N N . LEU A 1 103 ? -10.420 44.267 5.781 1.00 40.72 110 LEU A N 1
ATOM 1320 C CA . LEU A 1 103 ? -10.871 43.226 4.873 1.00 40.54 110 LEU A CA 1
ATOM 1321 C C . LEU A 1 103 ? -10.107 41.962 5.227 1.00 41.13 110 LEU A C 1
ATOM 1322 O O . LEU A 1 103 ? -8.873 41.956 5.199 1.00 38.14 110 LEU A O 1
ATOM 1338 N N . ILE A 1 104 ? -10.832 40.904 5.566 1.00 38.96 111 ILE A N 1
ATOM 1339 C CA . ILE A 1 104 ? -10.231 39.678 6.065 1.00 39.47 111 ILE A CA 1
ATOM 1340 C C . ILE A 1 104 ? -10.554 38.544 5.107 1.00 36.07 111 ILE A C 1
ATOM 1341 O O . ILE A 1 104 ? -11.722 38.311 4.775 1.00 37.36 111 ILE A O 1
ATOM 1357 N N . ALA A 1 105 ? -9.514 37.850 4.665 1.00 36.19 112 ALA A N 1
ATOM 1358 C CA . ALA A 1 105 ? -9.643 36.666 3.834 1.00 35.67 112 ALA A CA 1
ATOM 1359 C C . ALA A 1 105 ? -9.366 35.450 4.703 1.00 36.22 112 ALA A C 1
ATOM 1360 O O . ALA A 1 105 ? -8.314 35.368 5.345 1.00 35.81 112 ALA A O 1
ATOM 1367 N N . GLY A 1 106 ? -10.319 34.530 4.747 1.00 40.48 113 GLY A N 1
ATOM 1368 C CA . GLY A 1 106 ? -10.137 33.308 5.496 1.00 38.42 113 GLY A CA 1
ATOM 1369 C C . GLY A 1 106 ? -10.040 32.131 4.555 1.00 36.98 113 GLY A C 1
ATOM 1370 O O . GLY A 1 106 ? -11.046 31.706 3.977 1.00 35.35 113 GLY A O 1
ATOM 1374 N N . ALA A 1 107 ? -8.830 31.603 4.385 1.00 34.53 114 ALA A N 1
ATOM 1375 C CA . ALA A 1 107 ? -8.577 30.521 3.445 1.00 36.68 114 ALA A CA 1
ATOM 1376 C C . ALA A 1 107 ? -8.618 29.185 4.178 1.00 39.65 114 ALA A C 1
ATOM 1377 O O . ALA A 1 107 ? -7.769 28.912 5.034 1.00 36.55 114 ALA A O 1
ATOM 1384 N N . SER A 1 108 ? -9.593 28.353 3.829 1.00 35.73 115 SER A N 1
ATOM 1385 C CA . SER A 1 108 ? -9.669 27.008 4.375 1.00 38.52 115 SER A CA 1
ATOM 1386 C C . SER A 1 108 ? -8.713 26.095 3.618 1.00 37.48 115 SER A C 1
ATOM 1387 O O . SER A 1 108 ? -8.542 26.221 2.402 1.00 33.80 115 SER A O 1
ATOM 1395 N N . TYR A 1 109 ? -8.095 25.162 4.337 1.00 39.36 116 TYR A N 1
ATOM 1396 C CA . TYR A 1 109 ? -7.056 24.349 3.726 1.00 35.68 116 TYR A CA 1
ATOM 1397 C C . TYR A 1 109 ? -7.030 22.957 4.340 1.00 37.14 116 TYR A C 1
ATOM 1398 O O . TYR A 1 109 ? -7.561 22.717 5.428 1.00 33.19 116 TYR A O 1
ATOM 1416 N N . LEU A 1 110 ? -6.401 22.043 3.606 1.00 35.81 117 LEU A N 1
ATOM 1417 C CA . LEU A 1 110 ? -5.915 20.770 4.113 1.00 34.08 117 LEU A CA 1
ATOM 1418 C C . LEU A 1 110 ? -4.446 20.665 3.745 1.00 39.90 117 LEU A C 1
ATOM 1419 O O . LEU A 1 110 ? -4.063 21.017 2.626 1.00 42.62 117 LEU A O 1
ATOM 1435 N N . VAL A 1 111 ? -3.624 20.178 4.672 1.00 37.01 118 VAL A N 1
ATOM 1436 C CA . VAL A 1 111 ? -2.195 20.025 4.422 1.00 37.14 118 VAL A CA 1
ATOM 1437 C C . VAL A 1 111 ? -1.705 18.718 5.030 1.00 40.32 118 VAL A C 1
ATOM 1438 O O . VAL A 1 111 ? -2.119 18.328 6.128 1.00 38.34 118 VAL A O 1
ATOM 1451 N N . GLY A 1 112 ? -0.815 18.044 4.306 1.00 40.24 119 GLY A N 1
ATOM 1452 C CA . GLY A 1 112 ? -0.037 16.955 4.853 1.00 43.65 119 GLY A CA 1
ATOM 1453 C C . GLY A 1 112 ? -0.704 15.598 4.722 1.00 46.69 119 GLY A C 1
ATOM 1454 O O . GLY A 1 112 ? -1.861 15.459 4.318 1.00 42.45 119 GLY A O 1
ATOM 1458 N N . ALA A 1 113 ? 0.074 14.571 5.078 1.00 44.72 120 ALA A N 1
ATOM 1459 C CA . ALA A 1 113 ? -0.406 13.196 5.015 1.00 51.15 120 ALA A CA 1
ATOM 1460 C C . ALA A 1 113 ? -1.455 12.915 6.079 1.00 49.29 120 ALA A C 1
ATOM 1461 O O . ALA A 1 113 ? -2.284 12.012 5.908 1.00 48.73 120 ALA A O 1
ATOM 1468 N N . SER A 1 114 ? -1.423 13.653 7.187 1.00 49.80 121 SER A N 1
ATOM 1469 C CA . SER A 1 114 ? -2.399 13.469 8.250 1.00 48.92 121 SER A CA 1
ATOM 1470 C C . SER A 1 114 ? -3.694 14.217 7.981 1.00 44.02 121 SER A C 1
ATOM 1471 O O . SER A 1 114 ? -4.693 13.961 8.664 1.00 47.42 121 SER A O 1
ATOM 1479 N N . GLY A 1 115 ? -3.699 15.129 7.012 1.00 42.03 122 GLY A N 1
ATOM 1480 C CA . GLY A 1 115 ? -4.890 15.874 6.665 1.00 39.18 122 GLY A CA 1
ATOM 1481 C C . GLY A 1 115 ? -5.268 16.930 7.683 1.00 45.44 122 GLY A C 1
ATOM 1482 O O . GLY A 1 115 ? -6.432 17.015 8.087 1.00 39.75 122 GLY A O 1
ATOM 1486 N N . VAL A 1 116 ? -4.301 17.748 8.102 1.00 39.90 123 VAL A N 1
ATOM 1487 C CA . VAL A 1 116 ? -4.602 18.865 8.991 1.00 41.59 123 VAL A CA 1
ATOM 1488 C C . VAL A 1 116 ? -5.428 19.895 8.232 1.00 36.17 123 V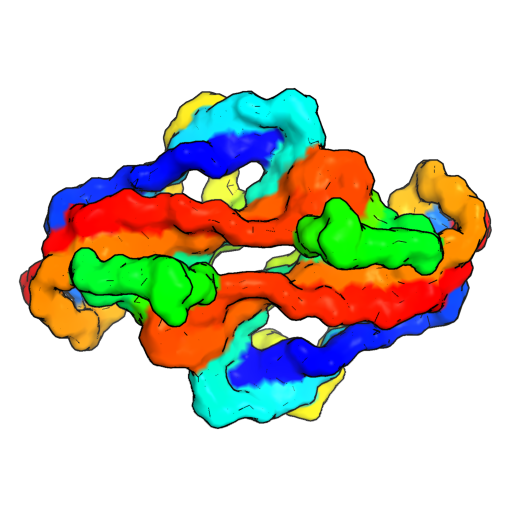AL A C 1
ATOM 1489 O O . VAL A 1 116 ? -5.033 20.353 7.152 1.00 38.43 123 VAL A O 1
ATOM 1502 N N . THR A 1 117 ? -6.575 20.271 8.793 1.00 34.79 124 THR A N 1
ATOM 1503 C CA . THR A 1 117 ? -7.456 21.254 8.182 1.00 38.92 124 THR A CA 1
ATOM 1504 C C . THR A 1 117 ? -7.604 22.457 9.103 1.00 37.04 124 THR A C 1
ATOM 1505 O O . THR A 1 117 ? -7.494 22.342 10.328 1.00 40.50 124 THR A O 1
ATOM 1516 N N . GLY A 1 118 ? -7.853 23.611 8.500 1.00 37.56 125 GLY A N 1
ATOM 1517 C CA . GLY A 1 118 ? -7.997 24.827 9.270 1.00 40.19 125 GLY A CA 1
ATOM 1518 C C . GLY A 1 118 ? -8.190 26.018 8.362 1.00 37.19 125 GLY A C 1
ATOM 1519 O O . GLY A 1 118 ? -8.503 25.879 7.177 1.00 35.51 125 GLY A O 1
ATOM 1523 N N . PHE A 1 119 ? -8.004 27.197 8.945 1.00 37.69 126 PHE A N 1
ATOM 1524 C CA . PHE A 1 119 ? -8.103 28.462 8.234 1.00 37.62 126 PHE A CA 1
ATOM 1525 C C . PHE A 1 119 ? -6.809 29.242 8.410 1.00 36.79 126 PHE A C 1
ATOM 1526 O O . PHE A 1 119 ? -6.270 29.315 9.518 1.00 40.13 126 PHE A O 1
ATOM 1543 N N . ASN A 1 120 ? -6.308 29.807 7.316 1.00 37.44 127 ASN A N 1
ATOM 1544 C CA . ASN A 1 120 ? -5.312 30.868 7.367 1.00 38.53 127 ASN A CA 1
ATOM 1545 C C . ASN A 1 120 ? -5.995 32.198 7.094 1.00 40.27 127 ASN A C 1
ATOM 1546 O O . ASN A 1 120 ? -6.867 32.291 6.225 1.00 42.11 127 ASN A O 1
ATOM 1557 N N . TYR A 1 121 ? -5.593 33.225 7.829 1.00 38.39 128 TYR A N 1
ATOM 1558 C CA . TYR A 1 121 ? -6.211 34.536 7.733 1.00 39.33 128 TYR A CA 1
ATOM 1559 C C . TYR A 1 121 ? -5.215 35.552 7.188 1.00 42.30 128 TYR A C 1
ATOM 1560 O O . TYR A 1 121 ? -4.028 35.524 7.527 1.00 41.71 128 TYR A O 1
ATOM 1578 N N . PHE A 1 122 ? -5.707 36.412 6.300 1.00 41.48 129 PHE A N 1
ATOM 1579 C CA . PHE A 1 122 ? -4.971 37.546 5.764 1.00 41.45 129 PHE A CA 1
ATOM 1580 C C . PHE A 1 122 ? -5.874 38.759 5.878 1.00 41.91 129 PHE A C 1
ATOM 1581 O O . PHE A 1 122 ? -7.087 38.649 5.679 1.00 44.99 129 PHE A O 1
ATOM 1598 N N . ASN A 1 123 ? -5.296 39.912 6.193 1.00 41.73 130 ASN A N 1
ATOM 1599 C CA . ASN A 1 123 ? -6.094 41.119 6.309 1.00 46.68 130 ASN A CA 1
ATOM 1600 C C . ASN A 1 123 ? -5.370 42.296 5.678 1.00 48.90 130 ASN A C 1
ATOM 1601 O O . ASN A 1 123 ? -4.142 42.315 5.552 1.00 44.82 130 ASN A O 1
ATOM 1611 N N . THR A 1 124 ? -6.169 43.270 5.258 1.00 49.30 131 THR A N 1
ATOM 1612 C CA . THR A 1 124 ? -5.679 44.582 4.880 1.00 48.75 131 THR A CA 1
ATOM 1613 C C . THR A 1 124 ? -6.683 45.618 5.351 1.00 47.90 131 THR A C 1
ATOM 1614 O O . THR A 1 124 ? -7.863 45.325 5.569 1.00 45.64 131 THR A O 1
ATOM 1625 N N . THR A 1 125 ? -6.199 46.841 5.489 1.00 46.75 132 THR A N 1
ATOM 1626 C CA . THR A 1 125 ? -7.069 47.959 5.788 1.00 50.41 132 THR A CA 1
ATOM 1627 C C . THR A 1 125 ? -7.678 48.487 4.499 1.00 49.91 132 THR A C 1
ATOM 1628 O O . THR A 1 125 ? -7.002 48.595 3.472 1.00 52.09 132 THR A O 1
ATOM 1639 N N . VAL A 1 126 ? -8.969 48.788 4.551 1.00 47.04 133 VAL A N 1
ATOM 1640 C CA . VAL A 1 126 ? -9.689 49.335 3.411 1.00 51.24 133 VAL A CA 1
ATOM 1641 C C . VAL A 1 126 ? -10.576 50.464 3.903 1.00 49.85 133 VAL A C 1
ATOM 1642 O O . VAL A 1 126 ? -11.135 50.399 5.004 1.00 51.61 133 VAL A O 1
ATOM 1655 N N . GLN A 1 127 ? -10.695 51.501 3.088 1.00 50.49 134 GLN A N 1
ATOM 1656 C CA . GLN A 1 127 ? -11.619 52.596 3.334 1.00 56.79 134 GLN A CA 1
ATOM 1657 C C . GLN A 1 127 ? -12.863 52.351 2.490 1.00 54.88 134 GLN A C 1
ATOM 1658 O O . GLN A 1 127 ? -12.774 52.265 1.261 1.00 54.56 134 GLN A O 1
ATOM 1672 N N . VAL A 1 128 ? -14.010 52.215 3.144 1.00 53.65 135 VAL A N 1
ATOM 1673 C CA . VAL A 1 128 ? -15.275 51.989 2.457 1.00 57.35 135 VAL A CA 1
ATOM 1674 C C . VAL A 1 128 ? -15.955 53.339 2.277 1.00 58.64 135 VAL A C 1
ATOM 1675 O O . VAL A 1 128 ? -16.352 53.989 3.251 1.00 54.59 135 VAL A O 1
ATOM 1688 N N . CYS A 1 129 ? -16.090 53.755 1.026 1.00 58.02 136 CYS A N 1
ATOM 1689 C CA . CYS A 1 129 ? -16.699 55.023 0.661 1.00 68.69 136 CYS A CA 1
ATOM 1690 C C . CYS A 1 129 ? -18.105 54.789 0.121 1.00 69.78 136 CYS A C 1
ATOM 1691 O O . CYS A 1 129 ? -18.428 53.707 -0.373 1.00 64.00 136 CYS A O 1
ATOM 1699 N N . GLU A 1 130 ? -18.943 55.818 0.220 1.00 74.43 137 GLU A N 1
ATOM 1700 C CA . GLU A 1 130 ? -20.278 55.771 -0.374 1.00 82.50 137 GLU A CA 1
ATOM 1701 C C . GLU A 1 130 ? -20.197 55.758 -1.899 1.00 100.03 137 GLU A C 1
ATOM 1702 O O . GLU A 1 130 ? -19.267 56.306 -2.493 1.00 94.34 137 GLU A O 1
ATOM 1715 N N . HIS B 1 7 ? -29.395 30.110 5.481 1.00 75.04 -3 HIS B N 1
ATOM 1716 C CA . HIS B 1 7 ? -28.858 31.254 6.271 1.00 67.55 -3 HIS B CA 1
ATOM 1717 C C . HIS B 1 7 ? -29.007 31.059 7.786 1.00 67.19 -3 HIS B C 1
ATOM 1718 O O . HIS B 1 7 ? -28.353 31.756 8.561 1.00 60.75 -3 HIS B O 1
ATOM 1732 N N . HIS B 1 8 ? -29.855 30.126 8.215 1.00 69.00 -2 HIS B N 1
ATOM 1733 C CA . HIS B 1 8 ? -30.072 29.881 9.642 1.00 54.62 -2 HIS B CA 1
ATOM 1734 C C . HIS B 1 8 ? -30.256 28.395 9.899 1.00 47.33 -2 HIS B C 1
ATOM 1735 O O . HIS B 1 8 ? -31.157 27.959 10.616 1.00 45.70 -2 HIS B O 1
ATOM 1749 N N . HIS B 1 9 ? -29.363 27.608 9.314 1.00 50.97 -1 HIS B N 1
ATOM 1750 C CA . HIS B 1 9 ? -29.292 26.179 9.544 1.00 53.38 -1 HIS B CA 1
ATOM 1751 C C . HIS B 1 9 ? -27.827 25.773 9.517 1.00 47.75 -1 HIS B C 1
ATOM 1752 O O . HIS B 1 9 ? -26.968 26.517 9.040 1.00 43.94 -1 HIS B O 1
ATOM 1766 N N . TYR B 1 10 ? -27.541 24.590 10.055 1.00 43.85 17 TYR B N 1
ATOM 1767 C CA . TYR B 1 10 ? -26.165 24.131 10.147 1.00 39.93 17 TYR B CA 1
ATOM 1768 C C . TYR B 1 10 ? -26.119 22.616 10.090 1.00 44.37 17 TYR B C 1
ATOM 1769 O O . TYR B 1 10 ? -27.043 21.932 10.537 1.00 39.78 17 TYR B O 1
ATOM 1787 N N . ILE B 1 11 ? -25.033 22.107 9.511 1.00 45.83 18 ILE B N 1
ATOM 1788 C CA . ILE B 1 11 ? -24.745 20.680 9.554 1.00 43.82 18 ILE B CA 1
ATOM 1789 C C . ILE B 1 11 ? -24.389 20.318 10.989 1.00 42.36 18 ILE B C 1
ATOM 1790 O O . ILE B 1 11 ? -23.461 20.891 11.573 1.00 42.68 18 ILE B O 1
ATOM 1806 N N . ASN B 1 12 ? -25.133 19.381 11.570 1.00 47.02 19 ASN B N 1
ATOM 1807 C CA . ASN B 1 12 ? -24.892 18.955 12.939 1.00 46.12 19 ASN B CA 1
ATOM 1808 C C . ASN B 1 12 ? -24.545 17.481 13.059 1.00 48.62 19 ASN B C 1
ATOM 1809 O O . ASN B 1 12 ? -24.249 17.025 14.168 1.00 49.05 19 ASN B O 1
ATOM 1820 N N . SER B 1 13 ? -24.578 16.718 11.970 1.00 48.86 20 SER B N 1
ATOM 1821 C CA . SER B 1 13 ? -24.236 15.308 12.087 1.00 49.00 20 SER B CA 1
ATOM 1822 C C . SER B 1 13 ? -23.982 14.699 10.717 1.00 44.39 20 SER B C 1
ATOM 1823 O O . SER B 1 13 ? -24.377 15.243 9.681 1.00 40.98 20 SER B O 1
ATOM 1831 N N . MET B 1 14 ? -23.323 13.543 10.745 1.00 42.31 21 MET B N 1
ATOM 1832 C CA . MET B 1 14 ? -22.960 12.798 9.554 1.00 41.56 21 MET B CA 1
ATOM 1833 C C . MET B 1 14 ? -23.075 11.306 9.822 1.00 47.66 21 MET B C 1
ATOM 1834 O O . MET B 1 14 ? -22.749 10.834 10.915 1.00 45.04 21 MET B O 1
ATOM 1848 N N . SER B 1 15 ? -23.506 10.566 8.804 1.00 41.38 22 SER B N 1
ATOM 1849 C CA . SER B 1 15 ? -23.595 9.118 8.872 1.00 47.71 22 SER B CA 1
ATOM 1850 C C . SER B 1 15 ? -23.124 8.535 7.545 1.00 44.23 22 SER B C 1
ATOM 1851 O O . SER B 1 15 ? -23.126 9.210 6.513 1.00 43.57 22 SER B O 1
ATOM 1859 N N . ALA B 1 16 ? -22.709 7.274 7.583 1.00 46.49 23 ALA B N 1
ATOM 1860 C CA . ALA B 1 16 ? -22.235 6.582 6.392 1.00 47.09 23 ALA B CA 1
ATOM 1861 C C . ALA B 1 16 ? -22.434 5.091 6.590 1.00 44.20 23 ALA B C 1
ATOM 1862 O O . ALA B 1 16 ? -22.698 4.632 7.709 1.00 47.21 23 ALA B O 1
ATOM 1869 N N . PRO B 1 17 ? -22.319 4.300 5.524 1.00 42.09 24 PRO B N 1
ATOM 1870 C CA . PRO B 1 17 ? -22.465 2.849 5.681 1.00 47.88 24 PRO B CA 1
ATOM 1871 C C . PRO B 1 17 ? -21.296 2.244 6.444 1.00 43.52 24 PRO B C 1
ATOM 1872 O O . PRO B 1 17 ? -20.177 2.766 6.443 1.00 47.08 24 PRO B O 1
ATOM 1883 N N . ALA B 1 18 ? -21.578 1.117 7.101 1.00 46.51 25 ALA B N 1
ATOM 1884 C CA . ALA B 1 18 ? -20.565 0.431 7.894 1.00 50.36 25 ALA B CA 1
ATOM 1885 C C . ALA B 1 18 ? -19.420 -0.085 7.032 1.00 49.74 25 ALA B C 1
ATOM 1886 O O . ALA B 1 18 ? -18.277 -0.164 7.499 1.00 47.56 25 ALA B O 1
ATOM 1893 N N . SER B 1 19 ? -19.702 -0.446 5.785 1.00 45.10 26 SER B N 1
ATOM 1894 C CA . SER B 1 19 ? -18.688 -0.963 4.881 1.00 47.90 26 SER B CA 1
ATOM 1895 C C . SER B 1 19 ? -18.848 -0.295 3.528 1.00 45.30 26 SER B C 1
ATOM 1896 O O . SER B 1 19 ? -19.969 -0.055 3.070 1.00 44.52 26 SER B O 1
ATOM 1904 N N . VAL B 1 20 ? -17.716 -0.002 2.895 1.00 41.96 27 VAL B N 1
ATOM 1905 C CA . VAL B 1 20 ? -17.687 0.595 1.570 1.00 43.90 27 VAL B CA 1
ATOM 1906 C C . VAL B 1 20 ? -16.637 -0.138 0.753 1.00 50.03 27 VAL B C 1
ATOM 1907 O O . VAL B 1 20 ? -15.682 -0.706 1.293 1.00 45.29 27 VAL B O 1
ATOM 1920 N N . GLN B 1 21 ? -16.824 -0.130 -0.556 1.00 52.87 28 GLN B N 1
ATOM 1921 C CA . GLN B 1 21 ? -15.910 -0.780 -1.477 1.00 53.35 28 GLN B CA 1
ATOM 1922 C C . GLN B 1 21 ? -15.001 0.265 -2.103 1.00 49.62 28 GLN B C 1
ATOM 1923 O O . GLN B 1 21 ? -15.480 1.248 -2.675 1.00 48.76 28 GLN B O 1
ATOM 1937 N N . ARG B 1 22 ? -13.694 0.052 -1.989 1.00 49.40 29 ARG B N 1
ATOM 1938 C CA . ARG B 1 22 ? -12.750 0.979 -2.590 1.00 51.77 29 ARG B CA 1
ATOM 1939 C C . ARG B 1 22 ? -12.973 1.056 -4.096 1.00 51.14 29 ARG B C 1
ATOM 1940 O O . ARG B 1 22 ? -13.338 0.073 -4.747 1.00 51.22 29 ARG B O 1
ATOM 1961 N N . GLY B 1 23 ? -12.758 2.250 -4.645 1.00 51.38 30 GLY B N 1
ATOM 1962 C CA . GLY B 1 23 ? -13.042 2.521 -6.034 1.00 52.65 30 GLY B CA 1
ATOM 1963 C C . GLY B 1 23 ? -14.501 2.754 -6.347 1.00 57.12 30 GLY B C 1
ATOM 1964 O O . GLY B 1 23 ? -14.819 3.154 -7.474 1.00 61.44 30 GLY B O 1
ATOM 1968 N N . GLN B 1 24 ? -15.398 2.525 -5.397 1.00 54.50 31 GLN B N 1
ATOM 1969 C CA . GLN B 1 24 ? -16.825 2.700 -5.604 1.00 58.22 31 GLN B CA 1
ATOM 1970 C C . GLN B 1 24 ? -17.312 3.875 -4.771 1.00 59.61 31 GLN B C 1
ATOM 1971 O O . GLN B 1 24 ? -16.848 4.088 -3.645 1.00 61.57 31 GLN B O 1
ATOM 1985 N N . ALA B 1 25 ? -18.226 4.650 -5.339 1.00 53.01 32 ALA B N 1
ATOM 1986 C CA . ALA B 1 25 ? -18.866 5.718 -4.593 1.00 50.99 32 ALA B CA 1
ATOM 1987 C C . ALA B 1 25 ? -19.916 5.136 -3.658 1.00 50.21 32 ALA B C 1
ATOM 1988 O O . ALA B 1 25 ? -20.632 4.195 -4.012 1.00 53.15 32 ALA B O 1
ATOM 1995 N N . PHE B 1 26 ? -19.983 5.684 -2.451 1.00 45.29 33 PHE B N 1
ATOM 1996 C CA . PHE B 1 26 ? -21.026 5.370 -1.489 1.00 49.43 33 PHE B CA 1
ATOM 1997 C C . PHE B 1 26 ? -21.750 6.658 -1.117 1.00 49.45 33 PHE B C 1
ATOM 1998 O O . PHE B 1 26 ? -21.320 7.761 -1.464 1.00 45.01 33 PHE B O 1
ATOM 2015 N N . THR B 1 27 ? -22.864 6.511 -0.406 1.00 44.35 34 THR B N 1
ATOM 2016 C CA . THR B 1 27 ? -23.706 7.634 -0.016 1.00 45.08 34 THR B CA 1
ATOM 2017 C C . THR B 1 27 ? -23.505 7.917 1.468 1.00 45.58 34 THR B C 1
ATOM 2018 O O . THR B 1 27 ? -23.832 7.078 2.313 1.00 46.00 34 THR B O 1
ATOM 2029 N N . ALA B 1 28 ? -22.980 9.098 1.780 1.00 38.60 35 ALA B N 1
ATOM 2030 C CA . ALA B 1 28 ? -22.953 9.603 3.145 1.00 40.81 35 ALA B CA 1
ATOM 2031 C C . ALA B 1 28 ? -24.122 10.557 3.361 1.00 42.28 35 ALA B C 1
ATOM 2032 O O . ALA B 1 28 ? -24.587 11.215 2.427 1.00 41.53 35 ALA B O 1
ATOM 2039 N N . GLN B 1 29 ? -24.600 10.626 4.601 1.00 43.81 36 GLN B N 1
ATOM 2040 C CA . GLN B 1 29 ? -25.712 11.496 4.955 1.00 46.76 36 GLN B CA 1
ATOM 2041 C C . GLN B 1 29 ? -25.222 12.630 5.846 1.00 43.69 36 GLN B C 1
ATOM 2042 O O . GLN B 1 29 ? -24.438 12.411 6.776 1.00 42.97 36 GLN B O 1
ATOM 2056 N N . LEU B 1 30 ? -25.686 13.840 5.547 1.00 46.59 37 LEU B N 1
ATOM 2057 C CA . LEU B 1 30 ? -25.452 15.017 6.373 1.00 49.54 37 LEU B CA 1
ATOM 2058 C C . LEU B 1 30 ? -26.790 15.503 6.906 1.00 46.98 37 LEU B C 1
ATOM 2059 O O . LEU B 1 30 ? -27.697 15.804 6.123 1.00 52.99 37 LEU B O 1
ATOM 2075 N N . ASN B 1 31 ? -26.920 15.564 8.228 1.00 45.81 38 ASN B N 1
ATOM 2076 C CA . ASN B 1 31 ? -28.089 16.170 8.845 1.00 56.96 38 ASN B CA 1
ATOM 2077 C C . ASN B 1 31 ? -27.844 17.652 9.073 1.00 52.84 38 ASN B C 1
ATOM 2078 O O . ASN B 1 31 ? -26.708 18.093 9.268 1.00 51.79 38 ASN B O 1
ATOM 2089 N N . SER B 1 32 ? -28.935 18.408 9.111 1.00 47.91 39 SER B N 1
ATOM 2090 C CA . SER B 1 32 ? -28.886 19.827 9.415 1.00 49.79 39 SER B CA 1
ATOM 2091 C C . SER B 1 32 ? -30.009 20.174 10.382 1.00 51.20 39 SER B C 1
ATOM 2092 O O . SER B 1 32 ? -31.060 19.529 10.395 1.00 46.58 39 SER B O 1
ATOM 2100 N N . SER B 1 33 ? -29.772 21.205 11.189 1.00 45.69 40 SER B N 1
ATOM 2101 C CA . SER B 1 33 ? -30.751 21.697 12.145 1.00 46.67 40 SER B CA 1
ATOM 2102 C C . SER B 1 33 ? -30.824 23.214 12.063 1.00 43.78 40 SER B C 1
ATOM 2103 O O . SER B 1 33 ? -29.931 23.874 11.527 1.00 41.04 40 SER B O 1
ATOM 2111 N N . ILE B 1 34 ? -31.910 23.764 12.608 1.00 41.70 41 ILE B N 1
ATOM 2112 C CA . ILE B 1 34 ? -32.058 25.211 12.664 1.00 43.63 41 ILE B CA 1
ATOM 2113 C C . ILE B 1 34 ? -30.992 25.803 13.583 1.00 39.32 41 ILE B C 1
ATOM 2114 O O . ILE B 1 34 ? -30.534 25.167 14.541 1.00 35.76 41 ILE B O 1
ATOM 2130 N N . TYR B 1 35 ? -30.592 27.037 13.285 1.00 37.72 42 TYR B N 1
ATOM 2131 C CA . TYR B 1 35 ? -29.611 27.770 14.074 1.00 40.00 42 TYR B CA 1
ATOM 2132 C C . TYR B 1 35 ? -30.147 29.164 14.365 1.00 38.04 42 TYR B C 1
ATOM 2133 O O . TYR B 1 35 ? -30.713 29.817 13.483 1.00 40.54 42 TYR B O 1
ATOM 2151 N N . VAL B 1 36 ? -29.965 29.619 15.608 1.00 36.60 43 VAL B N 1
ATOM 2152 C CA . VAL B 1 36 ? -30.470 30.932 16.000 1.00 35.72 43 VAL B CA 1
ATOM 2153 C C . VAL B 1 36 ? -29.727 32.032 15.252 1.00 39.90 43 VAL B C 1
ATOM 2154 O O . VAL B 1 36 ? -30.339 32.881 14.593 1.00 37.84 43 VAL B O 1
ATOM 2167 N N . GLN B 1 37 ? -28.400 32.035 15.343 1.00 39.49 44 GLN B N 1
ATOM 2168 C CA . GLN B 1 37 ? -27.598 33.063 14.702 1.00 36.11 44 GLN B CA 1
ATOM 2169 C C . GLN B 1 37 ? -27.437 32.763 13.214 1.00 36.34 44 GLN B C 1
ATOM 2170 O O . GLN B 1 37 ? -27.741 31.667 12.736 1.00 39.90 44 GLN B O 1
ATOM 2184 N N . ASN B 1 38 ? -26.969 33.764 12.472 1.00 40.05 45 ASN B N 1
ATOM 2185 C CA . ASN B 1 38 ? -26.591 33.532 11.085 1.00 43.93 45 ASN B CA 1
ATOM 2186 C C . ASN B 1 38 ? -25.507 32.467 11.027 1.00 38.54 45 ASN B C 1
ATOM 2187 O O . ASN B 1 38 ? -24.568 32.471 11.826 1.00 35.17 45 ASN B O 1
ATOM 2198 N N . TYR B 1 39 ? -25.634 31.556 10.068 1.00 40.23 46 TYR B N 1
ATOM 2199 C CA . TYR B 1 39 ? -24.728 30.419 9.979 1.00 35.10 46 TYR B CA 1
ATOM 2200 C C . TYR B 1 39 ? -24.556 30.024 8.521 1.00 36.91 46 TYR B C 1
ATOM 2201 O O . TYR B 1 39 ? -25.542 29.767 7.825 1.00 38.98 46 TYR B O 1
ATOM 2219 N N . ASP B 1 40 ? -23.309 29.992 8.060 1.00 40.22 47 ASP B N 1
ATOM 2220 C CA . ASP B 1 40 ? -22.969 29.528 6.722 1.00 36.88 47 ASP B CA 1
ATOM 2221 C C . ASP B 1 40 ? -22.181 28.229 6.819 1.00 36.46 47 ASP B C 1
ATOM 2222 O O . ASP B 1 40 ? -21.200 28.153 7.565 1.00 39.33 47 ASP B O 1
ATOM 2231 N N . ASP B 1 41 ? -22.616 27.213 6.074 1.00 34.60 48 ASP B N 1
ATOM 2232 C CA . ASP B 1 41 ? -21.793 26.045 5.778 1.00 37.20 48 ASP B CA 1
ATOM 2233 C C . ASP B 1 41 ? -21.142 26.267 4.418 1.00 40.12 48 ASP B C 1
ATOM 2234 O O . ASP B 1 41 ? -21.841 26.437 3.413 1.00 43.81 48 ASP B O 1
ATOM 2243 N N . PHE B 1 42 ? -19.814 26.258 4.381 1.00 34.98 49 PHE B N 1
ATOM 2244 C CA . PHE B 1 42 ? -19.130 26.505 3.118 1.00 36.10 49 PHE B CA 1
ATOM 2245 C C . PHE B 1 42 ? -18.842 25.221 2.345 1.00 36.96 49 PHE B C 1
ATOM 2246 O O . PHE B 1 42 ? -19.001 25.192 1.120 1.00 35.98 49 PHE B O 1
ATOM 2263 N N . GLY B 1 43 ? -18.435 24.160 3.028 1.00 33.65 50 GLY B N 1
ATOM 2264 C CA . GLY B 1 43 ? -18.073 22.930 2.349 1.00 34.58 50 GLY B CA 1
ATOM 2265 C C . GLY B 1 43 ? -17.698 21.877 3.365 1.00 39.93 50 GLY B C 1
ATOM 2266 O O . GLY B 1 43 ? -17.490 22.166 4.548 1.00 38.33 50 GLY B O 1
ATOM 2270 N N . VAL B 1 44 ? -17.594 20.642 2.880 1.00 36.59 51 VAL B N 1
ATOM 2271 C CA . VAL B 1 44 ? -17.260 19.498 3.721 1.00 33.11 51 VAL B CA 1
ATOM 2272 C C . VAL B 1 44 ? -16.098 18.755 3.079 1.00 34.71 51 VAL B C 1
ATOM 2273 O O . VAL B 1 44 ? -16.205 18.295 1.935 1.00 35.40 51 VAL B O 1
ATOM 2286 N N . VAL B 1 45 ? -14.993 18.638 3.809 1.00 36.48 52 VAL B N 1
ATOM 2287 C CA . VAL B 1 45 ? -13.878 17.792 3.402 1.00 33.09 52 VAL B CA 1
ATOM 2288 C C . VAL B 1 45 ? -14.093 16.405 3.990 1.00 35.47 52 VAL B C 1
ATOM 2289 O O . VAL B 1 45 ? -14.449 16.264 5.167 1.00 32.37 52 VAL B O 1
ATOM 2302 N N . TRP B 1 46 ? -13.895 15.382 3.166 1.00 33.04 53 TRP B N 1
ATOM 2303 C CA . TRP B 1 46 ? -14.053 13.991 3.564 1.00 33.39 53 TRP B CA 1
ATOM 2304 C C . TRP B 1 46 ? -12.680 13.346 3.654 1.00 37.22 53 TRP B C 1
ATOM 2305 O O . TRP B 1 46 ? -11.904 13.400 2.694 1.00 37.50 53 TRP B O 1
ATOM 2326 N N . GLY B 1 47 ? -12.392 12.718 4.793 1.00 39.81 54 GLY B N 1
ATOM 2327 C CA . GLY B 1 47 ? -11.107 12.095 5.002 1.00 37.24 54 GLY B CA 1
ATOM 2328 C C . GLY B 1 47 ? -11.229 10.675 5.520 1.00 38.98 54 GLY B C 1
ATOM 2329 O O . GLY B 1 47 ? -12.229 10.280 6.119 1.00 37.66 54 GLY B O 1
ATOM 2333 N N . LEU B 1 48 ? -10.173 9.907 5.264 1.00 34.90 55 LEU B N 1
ATOM 2334 C CA . LEU B 1 48 ? -10.025 8.543 5.759 1.00 40.15 55 LEU B CA 1
ATOM 2335 C C . LEU B 1 48 ? -8.827 8.531 6.696 1.00 40.87 55 LEU B C 1
ATOM 2336 O O . LEU B 1 48 ? -7.687 8.736 6.262 1.00 42.60 55 LEU B O 1
ATOM 2352 N N . ALA B 1 49 ? -9.091 8.291 7.974 1.00 39.45 56 ALA B N 1
ATOM 2353 C CA . ALA B 1 49 ? -8.109 8.418 9.030 1.00 44.31 56 ALA B CA 1
ATOM 2354 C C . ALA B 1 49 ? -7.921 7.079 9.723 1.00 43.48 56 ALA B C 1
ATOM 2355 O O . ALA B 1 49 ? -8.842 6.258 9.748 1.00 45.05 56 ALA B O 1
ATOM 2362 N N . PRO B 1 50 ? -6.753 6.835 10.312 1.00 49.53 57 PRO B N 1
ATOM 2363 C CA . PRO B 1 50 ? -6.566 5.588 11.039 1.00 53.08 57 PRO B CA 1
ATOM 2364 C C . PRO B 1 50 ? -7.581 5.479 12.153 1.00 52.99 57 PRO B C 1
ATOM 2365 O O . PRO B 1 50 ? -7.992 6.495 12.748 1.00 50.90 57 PRO B O 1
ATOM 2376 N N . PRO B 1 51 ? -8.040 4.265 12.463 1.00 54.63 58 PRO B N 1
ATOM 2377 C CA . PRO B 1 51 ? -9.084 4.112 13.491 1.00 61.07 58 PRO B CA 1
ATOM 2378 C C . PRO B 1 51 ? -8.642 4.566 14.874 1.00 65.13 58 PRO B C 1
ATOM 2379 O O . PRO B 1 51 ? -9.495 4.848 15.725 1.00 68.33 58 PRO B O 1
ATOM 2390 N N . ASN B 1 52 ? -7.333 4.687 15.094 1.00 64.68 59 ASN B N 1
ATOM 2391 C CA . ASN B 1 52 ? -6.715 5.048 16.365 1.00 66.71 59 ASN B CA 1
ATOM 2392 C C . ASN B 1 52 ? -6.358 6.525 16.461 1.00 66.31 59 ASN B C 1
ATOM 2393 O O . ASN B 1 52 ? -5.648 6.922 17.390 1.00 64.79 59 ASN B O 1
ATOM 2404 N N . LEU B 1 53 ? -6.805 7.339 15.512 1.00 66.90 60 LEU B N 1
ATOM 2405 C CA . LEU B 1 53 ? -6.431 8.745 15.481 1.00 67.59 60 LEU B CA 1
ATOM 2406 C C . LEU B 1 53 ? -6.715 9.424 16.816 1.00 68.33 60 LEU B C 1
ATOM 2407 O O . LEU B 1 53 ? -7.829 9.353 17.340 1.00 67.63 60 LEU B O 1
ATOM 2423 N N . ASN B 1 54 ? -5.696 10.088 17.364 1.00 70.50 61 ASN B N 1
ATOM 2424 C CA . ASN B 1 54 ? -5.846 10.925 18.552 1.00 75.03 61 ASN B CA 1
ATOM 2425 C C . ASN B 1 54 ? -5.905 12.379 18.095 1.00 77.21 61 ASN B C 1
ATOM 2426 O O . ASN B 1 54 ? -4.886 12.951 17.693 1.00 76.07 61 ASN B O 1
ATOM 2437 N N . THR B 1 55 ? -7.098 12.977 18.155 1.00 79.11 62 THR B N 1
ATOM 2438 C CA . THR B 1 55 ? -7.259 14.350 17.691 1.00 83.02 62 THR B CA 1
ATOM 2439 C C . THR B 1 55 ? -6.664 15.365 18.661 1.00 83.03 62 THR B C 1
ATOM 2440 O O . THR B 1 55 ? -6.437 16.515 18.269 1.00 76.60 62 THR B O 1
ATOM 2451 N N . SER B 1 56 ? -6.402 14.971 19.911 1.00 87.63 63 SER B N 1
ATOM 2452 C CA . SER B 1 56 ? -5.686 15.857 20.823 1.00 85.83 63 SER B CA 1
ATOM 2453 C C . SER B 1 56 ? -4.237 16.042 20.394 1.00 85.18 63 SER B C 1
ATOM 2454 O O . SER B 1 56 ? -3.662 17.118 20.592 1.00 88.33 63 SER B O 1
ATOM 2462 N N . ALA B 1 57 ? -3.631 15.006 19.815 1.00 83.20 64 ALA B N 1
ATOM 2463 C CA . ALA B 1 57 ? -2.286 15.108 19.268 1.00 91.47 64 ALA B CA 1
ATOM 2464 C C . ALA B 1 57 ? -2.282 15.610 17.831 1.00 85.48 64 ALA B C 1
ATOM 2465 O O . ALA B 1 57 ? -1.316 16.256 17.409 1.00 87.05 64 ALA B O 1
ATOM 2472 N N . CYS B 1 58 ? -3.344 15.333 17.076 1.00 80.30 65 CYS B N 1
ATOM 2473 C CA . CYS B 1 58 ? -3.472 15.703 15.666 1.00 79.47 65 CYS B CA 1
ATOM 2474 C C . CYS B 1 58 ? -4.690 16.615 15.527 1.00 72.28 65 CYS B C 1
ATOM 2475 O O . CYS B 1 58 ? -5.753 16.192 15.067 1.00 69.18 65 CYS B O 1
ATOM 2482 N N . VAL B 1 59 ? -4.524 17.878 15.920 1.00 69.39 66 VAL B N 1
ATOM 2483 C CA . VAL B 1 59 ? -5.647 18.807 15.973 1.00 63.60 66 VAL B CA 1
ATOM 2484 C C . VAL B 1 59 ? -6.122 19.120 14.559 1.00 61.44 66 VAL B C 1
ATOM 2485 O O . VAL B 1 59 ? -5.335 19.536 13.697 1.00 54.00 66 VAL B O 1
ATOM 2498 N N . GLY B 1 60 ? -7.415 18.911 14.312 1.00 57.59 67 GLY B N 1
ATOM 2499 C CA . GLY B 1 60 ? -8.000 19.192 13.015 1.00 50.22 67 GLY B CA 1
ATOM 2500 C C . GLY B 1 60 ? -7.701 18.191 11.920 1.00 48.58 67 GLY B C 1
ATOM 2501 O O . GLY B 1 60 ? -7.905 18.503 10.744 1.00 46.54 67 GLY B O 1
ATOM 2505 N N . CYS B 1 61 ? -7.241 16.990 12.260 1.00 49.12 68 CYS B N 1
ATOM 2506 C CA . CYS B 1 61 ? -6.837 16.027 11.244 1.00 50.38 68 CYS B CA 1
ATOM 2507 C C . CYS B 1 61 ? -8.045 15.257 10.723 1.00 41.28 68 CYS B C 1
ATOM 2508 O O . CYS B 1 61 ? -8.938 14.881 11.486 1.00 47.96 68 CYS B O 1
ATOM 2515 N N . VAL B 1 62 ? -8.080 15.048 9.407 1.00 41.68 69 VAL B N 1
ATOM 2516 C CA . VAL B 1 62 ? -9.103 14.233 8.765 1.00 39.47 69 VAL B CA 1
ATOM 2517 C C . VAL B 1 62 ? -8.520 13.020 8.059 1.00 40.28 69 VAL B C 1
ATOM 2518 O O . VAL B 1 62 ? -9.279 12.189 7.551 1.00 40.64 69 VAL B O 1
ATOM 2531 N N . GLY B 1 63 ? -7.199 12.883 8.022 1.00 41.01 70 GLY B N 1
ATOM 2532 C CA . GLY B 1 63 ? -6.575 11.752 7.364 1.00 42.20 70 GLY B CA 1
ATOM 2533 C C . GLY B 1 63 ? -6.376 11.999 5.886 1.00 41.76 70 GLY B C 1
ATOM 2534 O O . GLY B 1 63 ? -6.119 13.133 5.473 1.00 43.69 70 GLY B O 1
ATOM 2538 N N . ARG B 1 64 ? -6.501 10.953 5.077 1.00 40.79 71 ARG B N 1
ATOM 2539 C CA . ARG B 1 64 ? -6.328 11.091 3.640 1.00 40.89 71 ARG B CA 1
ATOM 2540 C C . ARG B 1 64 ? -7.580 11.697 3.018 1.00 38.24 71 ARG B C 1
ATOM 2541 O O . ARG B 1 64 ? -8.692 11.218 3.253 1.00 39.95 71 ARG B O 1
ATOM 2562 N N . ARG B 1 65 ? -7.394 12.734 2.207 1.00 42.77 72 ARG B N 1
ATOM 2563 C CA . ARG B 1 65 ? -8.522 13.390 1.559 1.00 39.90 72 ARG B CA 1
ATOM 2564 C C . ARG B 1 65 ? -9.093 12.496 0.469 1.00 38.05 72 ARG B C 1
ATOM 2565 O O . ARG B 1 65 ? -8.376 12.091 -0.452 1.00 43.94 72 ARG B O 1
ATOM 2586 N N . ILE B 1 66 ? -10.387 12.194 0.567 1.00 35.76 73 ILE B N 1
ATOM 2587 C CA . ILE B 1 66 ? -11.078 11.395 -0.436 1.00 41.66 73 ILE B CA 1
ATOM 2588 C C . ILE B 1 66 ? -12.226 12.138 -1.098 1.00 38.00 73 ILE B C 1
ATOM 2589 O O . ILE B 1 66 ? -12.832 11.604 -2.035 1.00 40.33 73 ILE B O 1
ATOM 2605 N N . GLY B 1 67 ? -12.540 13.348 -0.656 1.00 35.79 74 GLY B N 1
ATOM 2606 C CA . GLY B 1 67 ? -13.584 14.109 -1.313 1.00 38.00 74 GLY B CA 1
ATOM 2607 C C . GLY B 1 67 ? -13.679 15.500 -0.737 1.00 34.68 74 GLY B C 1
ATOM 2608 O O . GLY B 1 67 ? -13.102 15.811 0.308 1.00 34.14 74 GLY B O 1
ATOM 2612 N N . TYR B 1 68 ? -14.414 16.340 -1.457 1.00 35.76 75 TYR B N 1
ATOM 2613 C CA . TYR B 1 68 ? -14.758 17.666 -0.973 1.00 37.39 75 TYR B CA 1
ATOM 2614 C C . TYR B 1 68 ? -16.104 18.037 -1.563 1.00 39.99 75 TYR 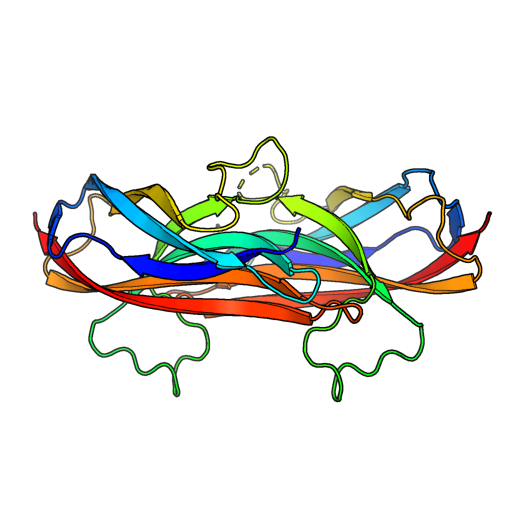B C 1
ATOM 2615 O O . TYR B 1 68 ? -16.321 17.893 -2.771 1.00 35.20 75 TYR B O 1
ATOM 2633 N N . THR B 1 69 ? -16.994 18.520 -0.712 1.00 38.66 76 THR B N 1
ATOM 2634 C CA . THR B 1 69 ? -18.336 18.908 -1.117 1.00 43.31 76 THR B CA 1
ATOM 2635 C C . THR B 1 69 ? -18.481 20.398 -0.868 1.00 36.58 76 THR B C 1
ATOM 2636 O O . THR B 1 69 ? -18.484 20.841 0.285 1.00 35.76 76 THR B O 1
ATOM 2647 N N . ASN B 1 70 ? -18.586 21.170 -1.940 1.00 40.32 77 ASN B N 1
ATOM 2648 C CA . ASN B 1 70 ? -18.871 22.586 -1.796 1.00 43.43 77 ASN B CA 1
ATOM 2649 C C . ASN B 1 70 ? -20.357 22.768 -1.512 1.00 41.88 77 ASN B C 1
ATOM 2650 O O . ASN B 1 70 ? -21.204 22.181 -2.193 1.00 41.14 77 ASN B O 1
ATOM 2661 N N . LEU B 1 71 ? -20.674 23.575 -0.498 1.00 40.08 78 LEU B N 1
ATOM 2662 C CA . LEU B 1 71 ? -22.051 23.757 -0.061 1.00 43.61 78 LEU B CA 1
ATOM 2663 C C . LEU B 1 71 ? -22.582 25.175 -0.219 1.00 43.40 78 LEU B C 1
ATOM 2664 O O . LEU B 1 71 ? -23.777 25.391 0.008 1.00 48.93 78 LEU B O 1
ATOM 2680 N N . PHE B 1 72 ? -21.753 26.139 -0.603 1.00 44.98 79 PHE B N 1
ATOM 2681 C CA . PHE B 1 72 ? -22.152 27.539 -0.600 1.00 45.25 79 PHE B CA 1
ATOM 2682 C C . PHE B 1 72 ? -22.493 28.007 -2.007 1.00 45.55 79 PHE B C 1
ATOM 2683 O O . PHE B 1 72 ? -21.832 27.626 -2.977 1.00 46.16 79 PHE B O 1
ATOM 2700 N N . GLY B 1 73 ? -23.521 28.845 -2.109 1.00 53.81 80 GLY B N 1
ATOM 2701 C CA . GLY B 1 73 ? -23.899 29.416 -3.385 1.00 63.74 80 GLY B CA 1
ATOM 2702 C C . GLY B 1 73 ? -24.816 28.507 -4.177 1.00 69.92 80 GLY B C 1
ATOM 2703 O O . GLY B 1 73 ? -25.184 27.407 -3.759 1.00 64.53 80 GLY B O 1
ATOM 2707 N N . ASP B 1 74 ? -25.188 28.988 -5.365 1.00 79.76 81 ASP B N 1
ATOM 2708 C CA . ASP B 1 74 ? -26.121 28.257 -6.214 1.00 87.49 81 ASP B CA 1
ATOM 2709 C C . ASP B 1 74 ? -25.435 27.184 -7.045 1.00 85.66 81 ASP B C 1
ATOM 2710 O O . ASP B 1 74 ? -26.107 26.261 -7.519 1.00 87.80 81 ASP B O 1
ATOM 2719 N N . LYS B 1 75 ? -24.119 27.287 -7.242 1.00 85.23 82 LYS B N 1
ATOM 2720 C CA . LYS B 1 75 ? -23.343 26.215 -7.849 1.00 82.14 82 LYS B CA 1
ATOM 2721 C C . LYS B 1 75 ? -22.902 25.199 -6.806 1.00 75.63 82 LYS B C 1
ATOM 2722 O O . LYS B 1 75 ? -21.864 24.548 -6.969 1.00 74.44 82 LYS B O 1
ATOM 2741 N N . ALA B 1 76 ? -23.666 25.058 -5.725 1.00 71.58 83 ALA B N 1
ATOM 2742 C CA . ALA B 1 76 ? -23.300 24.121 -4.674 1.00 62.44 83 ALA B CA 1
ATOM 2743 C C . ALA B 1 76 ? -23.471 22.685 -5.157 1.00 62.13 83 ALA B C 1
ATOM 2744 O O . ALA B 1 76 ? -24.331 22.382 -5.988 1.00 65.58 83 ALA B O 1
ATOM 2751 N N . ASP B 1 77 ? -22.630 21.793 -4.626 1.00 61.97 84 ASP B N 1
ATOM 2752 C CA . ASP B 1 77 ? -22.697 20.392 -5.030 1.00 64.43 84 ASP B CA 1
ATOM 2753 C C . ASP B 1 77 ? -24.018 19.765 -4.605 1.00 64.63 84 ASP B C 1
ATOM 2754 O O . ASP B 1 77 ? -24.598 18.959 -5.343 1.00 61.02 84 ASP B O 1
ATOM 2763 N N . VAL B 1 78 ? -24.508 20.127 -3.420 1.00 61.52 85 VAL B N 1
ATOM 2764 C CA . VAL B 1 78 ? -25.760 19.613 -2.884 1.00 65.42 85 VAL B CA 1
ATOM 2765 C C . VAL B 1 78 ? -26.469 20.751 -2.163 1.00 61.98 85 VAL B C 1
ATOM 2766 O O . VAL B 1 78 ? -25.854 21.734 -1.744 1.00 62.63 85 VAL B O 1
ATOM 2779 N N . GLN B 1 79 ? -27.782 20.606 -2.022 1.00 62.45 86 GLN B N 1
ATOM 2780 C CA . GLN B 1 79 ? -28.622 21.595 -1.356 1.00 68.58 86 GLN B CA 1
ATOM 2781 C C . GLN B 1 79 ? -29.045 21.024 -0.005 1.00 68.02 86 GLN B C 1
ATOM 2782 O O . GLN B 1 79 ? -29.773 20.027 0.056 1.00 67.75 86 GLN B O 1
ATOM 2796 N N . VAL B 1 80 ? -28.576 21.651 1.071 1.00 63.62 87 VAL B N 1
ATOM 2797 C CA . VAL B 1 80 ? -28.853 21.214 2.439 1.00 67.90 87 VAL B CA 1
ATOM 2798 C C . VAL B 1 80 ? -30.196 21.764 2.902 1.00 64.43 87 VAL B C 1
ATOM 2799 O O . VAL B 1 80 ? -30.370 22.990 2.957 1.00 65.88 87 VAL B O 1
ATOM 2812 N N . PRO B 1 81 ? -31.157 20.919 3.282 1.00 64.78 88 PRO B N 1
ATOM 2813 C CA . PRO B 1 81 ? -32.425 21.444 3.774 1.00 68.15 88 PRO B CA 1
ATOM 2814 C C . PRO B 1 81 ? -32.226 22.132 5.116 1.00 65.63 88 PRO B C 1
ATOM 2815 O O . PRO B 1 81 ? -31.311 21.777 5.875 1.00 60.62 88 PRO B O 1
ATOM 2826 N N . PRO B 1 82 ? -33.055 23.124 5.444 1.00 65.31 89 PRO B N 1
ATOM 2827 C CA . PRO B 1 82 ? -32.878 23.799 6.744 1.00 62.84 89 PRO B CA 1
ATOM 2828 C C . PRO B 1 82 ? -32.880 22.822 7.905 1.00 60.46 89 PRO B C 1
ATOM 2829 O O . PRO B 1 82 ? -32.102 22.971 8.856 1.00 56.90 89 PRO B O 1
ATOM 2840 N N . SER B 1 83 ? -33.743 21.812 7.840 1.00 61.98 90 SER B N 1
ATOM 2841 C CA . SER B 1 83 ? -33.814 20.767 8.851 1.00 64.75 90 SER B CA 1
ATOM 2842 C C . SER B 1 83 ? -34.092 19.454 8.141 1.00 66.41 90 SER B C 1
ATOM 2843 O O . SER B 1 83 ? -35.118 19.313 7.468 1.00 75.28 90 SER B O 1
ATOM 2851 N N . GLY B 1 84 ? -33.178 18.504 8.287 1.00 63.10 91 GLY B N 1
ATOM 2852 C CA . GLY B 1 84 ? -33.329 17.213 7.655 1.00 64.38 91 GLY B CA 1
ATOM 2853 C C . GLY B 1 84 ? -32.002 16.666 7.180 1.00 59.06 91 GLY B C 1
ATOM 2854 O O . GLY B 1 84 ? -30.949 17.014 7.723 1.00 57.82 91 GLY B O 1
ATOM 2858 N N . THR B 1 85 ? -32.041 15.823 6.154 1.00 60.00 92 THR B N 1
ATOM 2859 C CA . THR B 1 85 ? -30.878 15.073 5.712 1.00 61.93 92 THR B CA 1
ATOM 2860 C C . THR B 1 85 ? -30.692 15.270 4.214 1.00 61.26 92 THR B C 1
ATOM 2861 O O . THR B 1 85 ? -31.638 15.584 3.487 1.00 58.99 92 THR B O 1
ATOM 2872 N N . VAL B 1 86 ? -29.454 15.088 3.758 1.00 55.26 93 VAL B N 1
ATOM 2873 C CA . VAL B 1 86 ? -29.145 15.096 2.332 1.00 50.91 93 VAL B CA 1
ATOM 2874 C C . VAL B 1 86 ? -28.012 14.111 2.074 1.00 50.12 93 VAL B C 1
ATOM 2875 O O . VAL B 1 86 ? -27.045 14.041 2.839 1.00 45.09 93 VAL B O 1
ATOM 2888 N N . GLY B 1 87 ? -28.142 13.347 0.990 1.00 50.69 94 GLY B N 1
ATOM 2889 C CA . GLY B 1 87 ? -27.105 12.405 0.618 1.00 47.35 94 GLY B CA 1
ATOM 2890 C C . GLY B 1 87 ? -25.993 13.059 -0.181 1.00 44.29 94 GLY B C 1
ATOM 2891 O O . GLY B 1 87 ? -26.210 13.988 -0.957 1.00 46.05 94 GLY B O 1
ATOM 2895 N N . VAL B 1 88 ? -24.777 12.555 0.019 1.00 41.01 95 VAL B N 1
ATOM 2896 C CA . VAL B 1 88 ? -23.588 13.051 -0.662 1.00 43.79 95 VAL B CA 1
ATOM 2897 C C . VAL B 1 88 ? -22.811 11.861 -1.202 1.00 47.82 95 VAL B C 1
ATOM 2898 O O . VAL B 1 88 ? -22.530 10.911 -0.462 1.00 44.03 95 VAL B O 1
ATOM 2911 N N . GLN B 1 89 ? -22.442 11.927 -2.478 1.00 46.48 96 GLN B N 1
ATOM 2912 C CA . GLN B 1 89 ? -21.632 10.883 -3.091 1.00 45.61 96 GLN B CA 1
ATOM 2913 C C . GLN B 1 89 ? -20.163 11.110 -2.752 1.00 44.37 96 GLN B C 1
ATOM 2914 O O . GLN B 1 89 ? -19.603 12.174 -3.040 1.00 47.17 96 GLN B O 1
ATOM 2928 N N . VAL B 1 90 ? -19.554 10.103 -2.141 1.00 41.28 97 VAL B N 1
ATOM 2929 C CA . VAL B 1 90 ? -18.160 10.116 -1.731 1.00 41.09 97 VAL B CA 1
ATOM 2930 C C . VAL B 1 90 ? -17.541 8.838 -2.262 1.00 45.03 97 VAL B C 1
ATOM 2931 O O . VAL B 1 90 ? -18.169 7.775 -2.217 1.00 51.17 97 VAL B O 1
ATOM 2944 N N . THR B 1 91 ? -16.323 8.931 -2.773 1.00 44.48 98 THR B N 1
ATOM 2945 C CA . THR B 1 91 ? -15.687 7.783 -3.398 1.00 46.99 98 THR B CA 1
ATOM 2946 C C . THR B 1 91 ? -14.333 7.531 -2.759 1.00 46.97 98 THR B C 1
ATOM 2947 O O . THR B 1 91 ? -13.488 8.429 -2.688 1.00 44.18 98 THR B O 1
ATOM 2958 N N . VAL B 1 92 ? -14.148 6.308 -2.280 1.00 49.78 99 VAL B N 1
ATOM 2959 C CA . VAL B 1 92 ? -12.867 5.868 -1.731 1.00 46.34 99 VAL B CA 1
ATOM 2960 C C . VAL B 1 92 ? -11.896 5.612 -2.878 1.00 50.27 99 VAL B C 1
ATOM 2961 O O . VAL B 1 92 ? -12.292 5.019 -3.895 1.00 46.38 99 VAL B O 1
ATOM 2974 N N . PRO B 1 93 ? -10.639 6.044 -2.780 1.00 47.92 100 PRO B N 1
ATOM 2975 C CA . PRO B 1 93 ? -9.691 5.788 -3.871 1.00 51.93 100 PRO B CA 1
ATOM 2976 C C . PRO B 1 93 ? -9.515 4.297 -4.129 1.00 51.08 100 PRO B C 1
ATOM 2977 O O . PRO B 1 93 ? -9.613 3.468 -3.220 1.00 47.57 100 PRO B O 1
ATOM 2988 N N . ALA B 1 94 ? -9.249 3.964 -5.395 1.00 49.65 101 ALA B N 1
ATOM 2989 C CA . ALA B 1 94 ? -9.115 2.562 -5.780 1.00 55.32 101 ALA B CA 1
ATOM 2990 C C . ALA B 1 94 ? -7.908 1.904 -5.126 1.00 51.82 101 ALA B C 1
ATOM 2991 O O . ALA B 1 94 ? -7.904 0.683 -4.930 1.00 49.96 101 ALA B O 1
ATOM 2998 N N . ASP B 1 95 ? -6.884 2.682 -4.779 1.00 45.69 102 ASP B N 1
ATOM 2999 C CA . ASP B 1 95 ? -5.678 2.141 -4.166 1.00 52.88 102 ASP B CA 1
ATOM 3000 C C . ASP B 1 95 ? -5.731 2.120 -2.643 1.00 54.24 102 ASP B C 1
ATOM 3001 O O . ASP B 1 95 ? -4.758 1.694 -2.012 1.00 55.85 102 ASP B O 1
ATOM 3010 N N . GLN B 1 96 ? -6.834 2.551 -2.033 1.00 49.17 103 GLN B N 1
ATOM 3011 C CA . GLN B 1 96 ? -6.920 2.547 -0.578 1.00 47.21 103 GLN B CA 1
ATOM 3012 C C . GLN B 1 96 ? -6.708 1.141 -0.032 1.00 48.39 103 GLN B C 1
ATOM 3013 O O . GLN B 1 96 ? -7.305 0.175 -0.516 1.00 49.98 103 GLN B O 1
ATOM 3027 N N . ALA B 1 97 ? -5.862 1.034 0.984 1.00 42.93 104 ALA B N 1
ATOM 3028 C CA . ALA B 1 97 ? -5.633 -0.251 1.627 1.00 48.02 104 ALA B CA 1
ATOM 3029 C C . ALA B 1 97 ? -6.919 -0.718 2.305 1.00 43.70 104 ALA B C 1
ATOM 3030 O O . ALA B 1 97 ? -7.570 0.076 2.994 1.00 50.32 104 ALA B O 1
ATOM 3037 N N . PRO B 1 98 ? -7.324 -1.978 2.142 1.00 45.11 105 PRO B N 1
ATOM 3038 C CA . PRO B 1 98 ? -8.523 -2.446 2.845 1.00 44.36 105 PRO B CA 1
ATOM 3039 C C . PRO B 1 98 ? -8.309 -2.433 4.352 1.00 45.08 105 PRO B C 1
ATOM 3040 O O . PRO B 1 98 ? -7.197 -2.637 4.843 1.00 50.17 105 PRO B O 1
ATOM 3051 N N . GLY B 1 99 ? -9.381 -2.191 5.087 1.00 44.55 106 GLY B N 1
ATOM 3052 C CA . GLY B 1 99 ? -9.335 -2.296 6.530 1.00 45.84 106 GLY B CA 1
ATOM 3053 C C . GLY B 1 99 ? -10.290 -1.320 7.189 1.00 49.99 106 GLY B C 1
ATOM 3054 O O . GLY B 1 99 ? -11.138 -0.712 6.540 1.00 42.89 106 GLY B O 1
ATOM 3058 N N . GLU B 1 100 ? -10.132 -1.195 8.504 1.00 47.34 107 GLU B N 1
ATOM 3059 C CA . GLU B 1 100 ? -10.978 -0.327 9.309 1.00 54.94 107 GLU B CA 1
ATOM 3060 C C . GLU B 1 100 ? -10.396 1.080 9.340 1.00 54.23 107 GLU B C 1
ATOM 3061 O O . GLU B 1 100 ? -9.187 1.260 9.518 1.00 50.56 107 GLU B O 1
ATOM 3073 N N . TYR B 1 101 ? -11.271 2.072 9.180 1.00 45.84 108 TYR B N 1
ATOM 3074 C CA . TYR B 1 101 ? -10.884 3.470 9.185 1.00 48.44 108 TYR B CA 1
ATOM 3075 C C . TYR B 1 101 ? -11.911 4.285 9.951 1.00 46.40 108 TYR B C 1
ATOM 3076 O O . TYR B 1 101 ? -13.015 3.825 10.252 1.00 46.12 108 TYR B O 1
ATOM 3094 N N . LEU B 1 102 ? -11.530 5.517 10.248 1.00 44.74 109 LEU B N 1
ATOM 3095 C CA . LEU B 1 102 ? -12.474 6.563 10.598 1.00 42.94 109 LEU B CA 1
ATOM 3096 C C . LEU B 1 102 ? -12.767 7.365 9.341 1.00 41.13 109 LEU B C 1
ATOM 3097 O O . LEU B 1 102 ? -11.841 7.852 8.683 1.00 36.73 109 LEU B O 1
ATOM 3113 N N . LEU B 1 103 ? -14.042 7.475 8.991 1.00 38.57 110 LEU B N 1
ATOM 3114 C CA . LEU B 1 103 ? -14.473 8.440 7.992 1.00 41.63 110 LEU B CA 1
ATOM 3115 C C . LEU B 1 103 ? -14.731 9.745 8.727 1.00 37.08 110 LEU B C 1
ATOM 3116 O O . LEU B 1 103 ? -15.520 9.780 9.677 1.00 38.66 110 LEU B O 1
ATOM 3132 N N . ILE B 1 104 ? -14.050 10.804 8.316 1.00 37.65 111 ILE B N 1
ATOM 3133 C CA . ILE B 1 104 ? -14.094 12.076 9.021 1.00 41.59 111 ILE B CA 1
ATOM 3134 C C . ILE B 1 104 ? -14.591 13.137 8.055 1.00 35.96 111 ILE B C 1
ATOM 3135 O O . ILE B 1 104 ? -14.044 13.290 6.957 1.00 42.95 111 ILE B O 1
ATOM 3151 N N . ALA B 1 105 ? -15.626 13.860 8.469 1.00 37.36 112 ALA B N 1
ATOM 3152 C CA . ALA B 1 105 ? -16.184 14.967 7.708 1.00 34.09 112 ALA B CA 1
ATOM 3153 C C . ALA B 1 105 ? -15.803 16.267 8.402 1.00 34.79 112 ALA B C 1
ATOM 3154 O O . ALA B 1 105 ? -16.100 16.454 9.587 1.00 37.46 112 ALA B O 1
ATOM 3161 N N . GLY B 1 106 ? -15.127 17.146 7.670 1.00 36.72 113 GLY B N 1
ATOM 3162 C CA . GLY B 1 106 ? -14.751 18.442 8.190 1.00 35.63 113 GLY B CA 1
ATOM 3163 C C . GLY B 1 106 ? -15.558 19.541 7.537 1.00 36.71 113 GLY B C 1
ATOM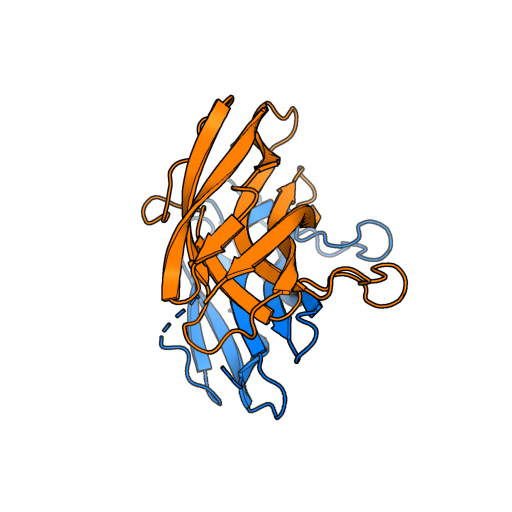 3164 O O . GLY B 1 106 ? -15.338 19.872 6.367 1.00 35.73 113 GLY B O 1
ATOM 3168 N N . ALA B 1 107 ? -16.501 20.106 8.283 1.00 35.23 114 ALA B N 1
ATOM 3169 C CA . ALA B 1 107 ? -17.410 21.125 7.772 1.00 36.55 114 ALA B CA 1
ATOM 3170 C C . ALA B 1 107 ? -16.901 22.505 8.170 1.00 34.27 114 ALA B C 1
ATOM 3171 O O . ALA B 1 107 ? -16.855 22.839 9.359 1.00 35.44 114 ALA B O 1
ATOM 3178 N N . SER B 1 108 ? -16.522 23.297 7.173 1.00 33.46 115 SER B N 1
ATOM 3179 C CA . SER B 1 108 ? -16.132 24.679 7.392 1.00 34.90 115 SER B CA 1
ATOM 3180 C C . SER B 1 108 ? -17.374 25.554 7.503 1.00 36.75 115 SER B C 1
ATOM 3181 O O . SER B 1 108 ? -18.399 25.295 6.867 1.00 33.51 115 SER B O 1
ATOM 3189 N N . TYR B 1 109 ? -17.275 26.604 8.313 1.00 31.70 116 TYR B N 1
ATOM 3190 C CA . TYR B 1 109 ? -18.447 27.404 8.627 1.00 34.96 116 TYR B CA 1
ATOM 3191 C C . TYR B 1 109 ? -18.046 28.839 8.942 1.00 32.80 116 TYR B C 1
ATOM 3192 O O . TYR B 1 109 ? -16.877 29.152 9.183 1.00 42.73 116 TYR B O 1
ATOM 3210 N N . LEU B 1 110 ? -19.058 29.709 8.936 1.00 36.00 117 LEU B N 1
ATOM 3211 C CA . LEU B 1 110 ? -19.013 31.039 9.527 1.00 34.66 117 LEU B CA 1
ATOM 3212 C C . LEU B 1 110 ? -20.283 31.200 10.350 1.00 37.14 117 LEU B C 1
ATOM 3213 O O . LEU B 1 110 ? -21.365 30.805 9.902 1.00 38.31 117 LEU B O 1
ATOM 3229 N N . VAL B 1 111 ? -20.168 31.763 11.552 1.00 32.50 118 VAL B N 1
ATOM 3230 C CA . VAL B 1 111 ? -21.321 31.899 12.436 1.00 34.45 118 VAL B CA 1
ATOM 3231 C C . VAL B 1 111 ? -21.257 33.218 13.190 1.00 38.12 118 VAL B C 1
ATOM 3232 O O . VAL B 1 111 ? -20.188 33.644 13.640 1.00 35.40 118 VAL B O 1
ATOM 3245 N N . GLY B 1 112 ? -22.417 33.861 13.325 1.00 38.53 119 GLY B N 1
ATOM 3246 C CA . GLY B 1 112 ? -22.576 35.021 14.175 1.00 39.83 119 GLY B CA 1
ATOM 3247 C C . GLY B 1 112 ? -22.244 36.333 13.485 1.00 37.18 119 GLY B C 1
ATOM 3248 O O . GLY B 1 112 ? -21.708 36.386 12.376 1.00 37.14 119 GLY B O 1
ATOM 3252 N N . ALA B 1 113 ? -22.580 37.422 14.181 1.00 41.78 120 ALA B N 1
ATOM 3253 C CA . ALA B 1 113 ? -22.306 38.757 13.662 1.00 43.78 120 ALA B CA 1
ATOM 3254 C C . ALA B 1 113 ? -20.811 39.053 13.623 1.00 48.92 120 ALA B C 1
ATOM 3255 O O . ALA B 1 113 ? -20.361 39.852 12.793 1.00 44.93 120 ALA B O 1
ATOM 3262 N N . SER B 1 114 ? -20.031 38.432 14.510 1.00 45.58 121 SER B N 1
ATOM 3263 C CA . SER B 1 114 ? -18.582 38.586 14.488 1.00 46.93 121 SER B CA 1
ATOM 3264 C C . SER B 1 114 ? -17.913 37.764 13.395 1.00 41.44 121 SER B C 1
ATOM 3265 O O . SER B 1 114 ? -16.725 37.973 13.129 1.00 41.29 121 SER B O 1
ATOM 3273 N N . GLY B 1 115 ? -18.630 36.837 12.767 1.00 39.48 122 GLY B N 1
ATOM 3274 C CA . GLY B 1 115 ? -18.061 36.038 11.700 1.00 37.33 122 GLY B CA 1
ATOM 3275 C C . GLY B 1 115 ? -17.025 35.031 12.160 1.00 41.08 122 GLY B C 1
ATOM 3276 O O . GLY B 1 115 ? -15.940 34.945 11.579 1.00 41.18 122 GLY B O 1
ATOM 3280 N N . VAL B 1 116 ? -17.341 34.257 13.197 1.00 41.59 123 VAL B N 1
ATOM 3281 C CA . VAL B 1 116 ? -16.439 33.198 13.638 1.00 42.10 123 VAL B CA 1
ATOM 3282 C C . VAL B 1 116 ? -16.385 32.126 12.557 1.00 38.06 123 VAL B C 1
ATOM 3283 O O . VAL B 1 116 ? -17.408 31.524 12.212 1.00 38.74 123 VAL B O 1
ATOM 3296 N N . THR B 1 117 ? -15.195 31.884 12.017 1.00 36.44 124 THR B N 1
ATOM 3297 C CA . THR B 1 117 ? -14.977 30.831 11.038 1.00 37.39 124 THR B CA 1
ATOM 3298 C C . THR B 1 117 ? -14.218 29.674 11.679 1.00 44.61 124 THR B C 1
ATOM 3299 O O . THR B 1 117 ? -13.451 29.864 12.628 1.00 41.01 124 THR B O 1
ATOM 3310 N N . GLY B 1 118 ? -14.441 28.475 11.155 1.00 39.59 125 GLY B N 1
ATOM 3311 C CA . GLY B 1 118 ? -13.743 27.311 11.664 1.00 39.68 125 GLY B CA 1
ATOM 3312 C C . GLY B 1 118 ? -14.210 26.041 10.989 1.00 38.61 125 GLY B C 1
ATOM 3313 O O . GLY B 1 118 ? -14.832 26.074 9.925 1.00 34.47 125 GLY B O 1
ATOM 3317 N N . PHE B 1 119 ? -13.895 24.915 11.632 1.00 35.30 126 PHE B N 1
ATOM 3318 C CA . PHE B 1 119 ? -14.265 23.588 11.163 1.00 39.07 126 PHE B CA 1
ATOM 3319 C C . PHE B 1 119 ? -14.954 22.824 12.282 1.00 36.28 126 PHE B C 1
ATOM 3320 O O . PHE B 1 119 ? -14.524 22.882 13.436 1.00 38.49 126 PHE B O 1
ATOM 3337 N N . ASN B 1 120 ? -16.020 22.110 11.938 1.00 37.64 127 ASN B N 1
ATOM 3338 C CA . ASN B 1 120 ? -16.606 21.104 12.810 1.00 34.35 127 ASN B CA 1
ATOM 3339 C C . ASN B 1 120 ? -16.317 19.726 12.233 1.00 38.63 127 ASN B C 1
ATOM 3340 O O . ASN B 1 120 ? -16.299 19.540 11.012 1.00 42.17 127 ASN B O 1
ATOM 3351 N N . TYR B 1 121 ? -16.076 18.766 13.115 1.00 38.05 128 TYR B N 1
ATOM 3352 C CA . TYR B 1 121 ? -15.641 17.439 12.716 1.00 41.46 128 TYR B CA 1
ATOM 3353 C C . TYR B 1 121 ? -16.661 16.410 13.172 1.00 42.31 128 TYR B C 1
ATOM 3354 O O . TYR B 1 121 ? -17.139 16.457 14.310 1.00 41.53 128 TYR B O 1
ATOM 3372 N N . PHE B 1 122 ? -17.016 15.512 12.261 1.00 39.32 129 PHE B N 1
ATOM 3373 C CA . PHE B 1 122 ? -17.880 14.378 12.540 1.00 36.82 129 PHE B CA 1
ATOM 3374 C C . PHE B 1 122 ? -17.184 13.136 12.018 1.00 44.96 129 PHE B C 1
ATOM 3375 O O . PHE B 1 122 ? -16.599 13.156 10.930 1.00 41.67 129 PHE B O 1
ATOM 3392 N N . ASN B 1 123 ? -17.240 12.063 12.792 1.00 39.20 130 ASN B N 1
ATOM 3393 C CA . ASN B 1 123 ? -16.577 10.835 12.407 1.00 49.47 130 ASN B CA 1
ATOM 3394 C C . ASN B 1 123 ? -17.525 9.660 12.568 1.00 49.47 130 ASN B C 1
ATOM 3395 O O . ASN B 1 123 ? -18.480 9.695 13.350 1.00 46.05 130 ASN B O 1
ATOM 3406 N N . THR B 1 124 ? -17.251 8.623 11.789 1.00 45.15 131 THR B N 1
ATOM 3407 C CA . THR B 1 124 ? -17.916 7.343 11.934 1.00 47.92 131 THR B CA 1
ATOM 3408 C C . THR B 1 124 ? -16.931 6.274 11.490 1.00 45.95 131 THR B C 1
ATOM 3409 O O . THR B 1 124 ? -16.034 6.535 10.683 1.00 44.76 131 THR B O 1
ATOM 3420 N N . THR B 1 125 ? -17.074 5.082 12.053 1.00 45.79 132 THR B N 1
ATOM 3421 C CA . THR B 1 125 ? -16.198 3.984 11.685 1.00 48.31 132 THR B CA 1
ATOM 3422 C C . THR B 1 125 ? -16.686 3.368 10.386 1.00 49.49 132 THR B C 1
ATOM 3423 O O . THR B 1 125 ? -17.888 3.162 10.192 1.00 50.51 132 THR B O 1
ATOM 3434 N N . VAL B 1 126 ? -15.751 3.089 9.487 1.00 42.94 133 VAL B N 1
ATOM 3435 C CA . VAL B 1 126 ? -16.071 2.459 8.214 1.00 46.85 133 VAL B CA 1
ATOM 3436 C C . VAL B 1 126 ? -15.029 1.390 7.917 1.00 52.69 133 VAL B C 1
ATOM 3437 O O . VAL B 1 126 ? -13.843 1.554 8.219 1.00 48.74 133 VAL B O 1
ATOM 3450 N N . GLN B 1 127 ? -15.487 0.278 7.349 1.00 47.42 134 GLN B N 1
ATOM 3451 C CA . GLN B 1 127 ? -14.616 -0.761 6.818 1.00 50.89 134 GLN B CA 1
ATOM 3452 C C . GLN B 1 127 ? -14.481 -0.557 5.313 1.00 44.32 134 GLN B C 1
ATOM 3453 O O . GLN B 1 127 ? -15.490 -0.462 4.608 1.00 49.11 134 GLN B O 1
ATOM 3467 N N . VAL B 1 128 ? -13.243 -0.478 4.825 1.00 43.10 135 VAL B N 1
ATOM 3468 C CA . VAL B 1 128 ? -12.964 -0.398 3.391 1.00 45.92 135 VAL B CA 1
ATOM 3469 C C . VAL B 1 128 ? -12.586 -1.789 2.897 1.00 46.77 135 VAL B C 1
ATOM 3470 O O . VAL B 1 128 ? -11.632 -2.397 3.399 1.00 47.34 135 VAL B O 1
ATOM 3483 N N . CYS B 1 129 ? -13.315 -2.290 1.904 1.00 45.89 136 CYS B N 1
ATOM 3484 C CA . CYS B 1 129 ? -13.072 -3.615 1.354 1.00 51.92 136 CYS B CA 1
ATOM 3485 C C . CYS B 1 129 ? -12.582 -3.541 -0.088 1.00 53.91 136 CYS B C 1
ATOM 3486 O O . CYS B 1 129 ? -12.918 -2.615 -0.834 1.00 55.66 136 CYS B O 1
ATOM 3494 N N . GLU B 1 130 ? -11.778 -4.535 -0.466 1.00 53.19 137 GLU B N 1
ATOM 3495 C CA . GLU B 1 130 ? -11.388 -4.767 -1.859 1.00 66.02 137 GLU B CA 1
ATOM 3496 C C . GLU B 1 130 ? -12.611 -4.974 -2.748 1.00 74.20 137 GLU B C 1
ATOM 3497 O O . GLU B 1 130 ? -13.582 -5.617 -2.347 1.00 65.77 137 GLU B O 1
#

Organism: Pyricularia oryzae (strain 70-15 / ATCC MYA-4617 / FGSC 8958) (NCBI:txid242507)

Nearest PDB structures (foldseek):
  8xgl-assembly1_B  TM=1.008E+00  e=1.269E-24  Pyricularia oryzae
  8xgl-assembly1_A  TM=1.002E+00  e=2.912E-22  Pyricularia oryzae
  7q3r-assembly1_G  TM=5.538E-01  e=1.555E-03  Vicugna pacos
  8tl4-assembly1_K  TM=5.377E-01  e=2.763E-03  Homo sapiens
  9au7-assembly1_C  TM=4.931E-01  e=3.214E-01  Homo sapiens

GO terms:
  GO:0005576 extracellular region (C, EXP)
  GO:0030430 host cell cytoplasm (C, EXP)

Solvent-accessible surface area: 11094 Å² total; per-residue (Å²): 127,86,39,66,4,55,39,15,49,29,55,84,59,10,94,64,44,99,36,25,77,0,86,1,61,7,31,104,83,139,81,49,14,7,13,0,1,1,0,1,0,6,0,70,69,128,45,86,80,100,94,29,114,9,2,0,4,96,69,22,20,31,29,60,32,89,215,21,48,70,78,29,69,41,50,13,139,3,47,1,34,68,103,24,60,66,25,88,28,26,0,6,0,0,3,1,35,2,22,8,100,55,0,51,8,15,25,54,89,37,88,37,72,2,79,1,55,139,139,87,39,58,1,56,38,19,57,25,52,80,59,9,91,64,37,97,60,20,58,0,60,0,59,4,38,113,61,131,94,55,10,10,14,0,0,0,0,2,0,7,0,62,74,119,35,90,80,99,89,27,114,10,3,0,5,96,64,14,18,30,6,10,17,53,46,136,187,18,93,30,132,22,41,80,78,31,68,25,34,5,123,3,70,1,31,75,105,16,59,66,28,90,31,28,0,6,0,0,2,2,32,2,23,14,97,56,0,49,7,14,26,50,81,36,91,37,73,2,74,1,46,152

InterPro domains:
  IPR045469 Nis1-like [PF19271] (14-134)

Sequence (242 aa):
HHHYINSMSAPASVQRGQAFTAQLNSSIYVQNYDDFGVVWGLAPPNLNTSACVGCVGRRIGYTNLFQVPPSGTVGVQVTVPADQAPGEYLLIAGASYLVGASGVTGFNYFNTTVQVCEHHHYINSMSAPASVQRGQAFTAQLNSSIYVQNYDDFGVVWGLAPPNLNTSACVGCVGRRIGYTNLFGDKADVQVPPSGTVGVQVTVPADQAPGEYLLIAGASYLVGASGVTGFNYFNTTVQVCE

Secondary structure (DSSP, 8-state):
-BEEEEEEE--SEEETTS-EEEEEEEEE-SS-EEEEEEEEEEE-TT--TTTSTTB--EEEEEEE-----TTSEEEEEE---TTPPPEEEEEEEEEEEEETTTTEEEEEEEEEEEEEE-/-BEEEEEEE--SEEETTSEEEEEEEEEE-SS-EEEEEEEEEEE-TT--TTTSTTB--EEEEEEE-SSTT-SS---SSEEEEEEEE--TTPPSEEEEEEEEEEEEETTTTEEEEEEEEEEEEEE-

Foldseek 3Di:
DFKDFDAKDFDQEDEAPDKGKMKTFMEGHPWDKDWAKKWKAKAAPVDDCVVVPPDRHHTFDMGGDSPDDRGGMDIDITHHHNPDDWAKIKIKIWIWMFTHPVTDIDTDIYIDIHTYDD/DFKDFDAKDFDQEDEAQDKGKIKTWMEGHDWDKDWFKKWKAWAAPPDDCVVVPPDRHHTFDMFGADDPPGNDDHDRGGMDIDITHHHNPDDWAKTKIKIWIWMFTHPVTDIDTDIYIDIHTYDD

Radius of gyration: 18.6 Å; Cα contacts (8 Å, |Δi|>4): 702; chains: 2; bounding box: 40×60×34 Å

B-factor: mean 56.77, std 17.73, range [30.42, 143.05]